Protein AF-A0A8J3WPC0-F1 (afdb_monomer)

Structure (mmCIF, N/CA/C/O backbone):
data_AF-A0A8J3WPC0-F1
#
_entry.id   AF-A0A8J3WPC0-F1
#
loop_
_atom_site.group_PDB
_atom_site.id
_atom_site.type_symbol
_atom_site.label_atom_id
_atom_site.label_alt_id
_atom_site.label_comp_id
_atom_site.label_asym_id
_atom_site.label_entity_id
_atom_site.label_seq_id
_atom_site.pdbx_PDB_ins_code
_atom_site.Cartn_x
_atom_site.Cartn_y
_atom_site.Cartn_z
_atom_site.occupancy
_atom_site.B_iso_or_equiv
_atom_site.auth_seq_id
_atom_site.auth_comp_id
_atom_site.auth_asym_id
_atom_site.auth_atom_id
_atom_site.pdbx_PDB_model_num
ATOM 1 N N . MET A 1 1 ? -4.169 9.949 -7.192 1.00 96.31 1 MET A N 1
ATOM 2 C CA . MET A 1 1 ? -3.164 8.865 -7.075 1.00 96.31 1 MET A CA 1
ATOM 3 C C . MET A 1 1 ? -3.365 7.846 -8.193 1.00 96.31 1 MET A C 1
ATOM 5 O O . MET A 1 1 ? -4.457 7.788 -8.766 1.00 96.31 1 MET A O 1
ATOM 9 N N . ARG A 1 2 ? -2.323 7.079 -8.514 1.00 97.81 2 ARG A N 1
ATOM 10 C CA . ARG A 1 2 ? -2.344 5.939 -9.443 1.00 97.81 2 ARG A CA 1
ATOM 11 C C . ARG A 1 2 ? -1.761 4.717 -8.755 1.00 97.81 2 ARG A C 1
ATOM 13 O O . ARG A 1 2 ? -0.861 4.889 -7.944 1.00 97.81 2 ARG A O 1
ATOM 20 N N . TRP A 1 3 ? -2.248 3.520 -9.048 1.00 98.56 3 TRP A N 1
ATOM 21 C CA . TRP A 1 3 ? -1.694 2.308 -8.447 1.00 98.56 3 TRP A CA 1
ATOM 22 C C . TRP A 1 3 ? -1.648 1.144 -9.428 1.00 98.56 3 TRP A C 1
ATOM 24 O O . TRP A 1 3 ? -2.375 1.130 -10.417 1.00 98.56 3 TRP A O 1
ATOM 34 N N . LEU A 1 4 ? -0.779 0.180 -9.147 1.00 98.81 4 LEU A N 1
ATOM 35 C CA . LEU A 1 4 ? -0.656 -1.068 -9.891 1.00 98.81 4 LEU A CA 1
ATOM 36 C C . LEU A 1 4 ? -0.431 -2.213 -8.913 1.00 98.81 4 LEU A C 1
ATOM 38 O O . LEU A 1 4 ? 0.215 -2.014 -7.882 1.00 98.81 4 LEU A O 1
ATOM 42 N N . ALA A 1 5 ? -0.913 -3.401 -9.265 1.00 98.62 5 ALA A N 1
ATOM 43 C CA . ALA A 1 5 ? -0.562 -4.635 -8.584 1.00 98.62 5 ALA A CA 1
ATOM 44 C C . ALA A 1 5 ? 0.061 -5.643 -9.548 1.00 98.62 5 ALA A C 1
ATOM 46 O O . ALA A 1 5 ? -0.333 -5.721 -10.716 1.00 98.62 5 ALA A O 1
ATOM 47 N N . ARG A 1 6 ? 1.012 -6.421 -9.033 1.00 98.44 6 ARG A N 1
ATOM 48 C CA . ARG A 1 6 ? 1.579 -7.597 -9.699 1.00 98.44 6 ARG A CA 1
ATOM 49 C C . ARG A 1 6 ? 1.730 -8.734 -8.700 1.00 98.44 6 ARG A C 1
ATOM 51 O O . ARG A 1 6 ? 1.991 -8.494 -7.517 1.00 98.44 6 ARG A O 1
ATOM 58 N N . GLY A 1 7 ? 1.562 -9.954 -9.184 1.00 97.75 7 GLY A N 1
ATOM 59 C CA . GLY A 1 7 ? 1.836 -11.183 -8.456 1.00 97.75 7 GLY A CA 1
ATOM 60 C C . GLY A 1 7 ? 3.207 -11.764 -8.799 1.00 97.75 7 GLY A C 1
ATOM 61 O O . GLY A 1 7 ? 3.876 -11.338 -9.739 1.00 97.75 7 GLY A O 1
ATOM 62 N N . GLU A 1 8 ? 3.609 -12.798 -8.064 1.00 97.06 8 GLU A N 1
ATOM 63 C CA . GLU A 1 8 ? 4.816 -13.589 -8.358 1.00 97.06 8 GLU A CA 1
ATOM 64 C C . GLU A 1 8 ? 4.850 -14.128 -9.795 1.00 97.06 8 GLU A C 1
ATOM 66 O O . GLU A 1 8 ? 5.914 -14.166 -10.410 1.00 97.06 8 GLU A O 1
ATOM 71 N N . ALA A 1 9 ? 3.690 -14.497 -10.345 1.00 95.75 9 ALA A N 1
ATOM 72 C CA . ALA A 1 9 ? 3.563 -15.008 -11.710 1.00 95.75 9 ALA A CA 1
ATOM 73 C C . ALA A 1 9 ? 3.884 -13.963 -12.793 1.00 95.75 9 ALA A C 1
ATOM 75 O O . ALA A 1 9 ? 4.183 -14.337 -13.924 1.00 95.75 9 ALA A O 1
ATOM 76 N N . ASP A 1 10 ? 3.855 -12.673 -12.449 1.00 96.75 10 ASP A N 1
ATOM 77 C CA . ASP A 1 10 ? 4.164 -11.591 -13.382 1.00 96.75 10 ASP A CA 1
ATOM 78 C C . ASP A 1 10 ? 5.668 -11.295 -13.462 1.00 96.75 10 ASP A C 1
ATOM 80 O O . ASP A 1 10 ? 6.079 -10.435 -14.245 1.00 96.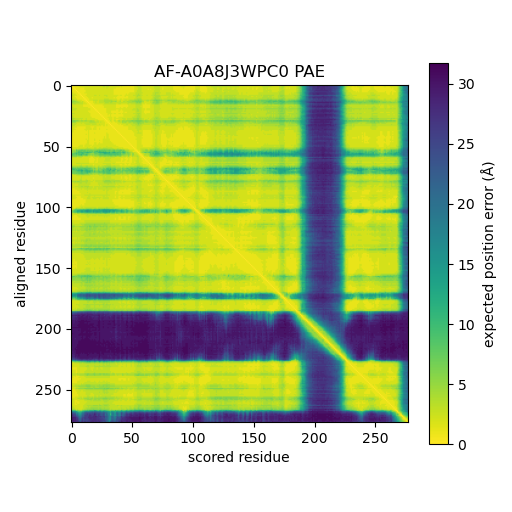75 10 ASP A O 1
ATOM 84 N N . LEU A 1 11 ? 6.498 -11.946 -12.636 1.00 97.19 11 LEU A N 1
ATOM 85 C CA . LEU A 1 11 ? 7.935 -11.707 -12.635 1.00 97.19 11 LEU A CA 1
ATOM 86 C C . LEU A 1 11 ? 8.557 -12.108 -13.981 1.00 97.19 11 LEU A C 1
ATOM 88 O O . LEU A 1 11 ? 8.390 -13.245 -14.430 1.00 97.19 11 LEU A O 1
ATOM 92 N N . PRO A 1 12 ? 9.337 -11.217 -14.614 1.00 96.88 12 PRO A N 1
ATOM 93 C CA . PRO A 1 12 ? 10.058 -11.562 -15.826 1.00 96.88 12 PRO A CA 1
ATOM 94 C C . PRO A 1 12 ? 11.165 -12.578 -15.521 1.00 96.88 12 PRO A C 1
ATOM 96 O O . PRO A 1 12 ? 11.736 -12.614 -14.428 1.00 96.88 12 PRO A O 1
ATOM 99 N N . ALA A 1 13 ? 11.509 -13.385 -16.523 1.00 93.25 13 ALA A N 1
ATOM 100 C CA . ALA A 1 13 ? 12.606 -14.334 -16.410 1.00 93.25 13 ALA A CA 1
ATOM 101 C C . ALA A 1 13 ? 13.965 -13.619 -16.294 1.00 93.25 13 ALA A C 1
ATOM 103 O O . ALA A 1 13 ? 14.287 -12.708 -17.064 1.00 93.25 13 ALA A O 1
ATOM 104 N N . GLY A 1 14 ? 14.798 -14.100 -15.369 1.00 93.06 14 GLY A N 1
ATOM 105 C CA . GLY A 1 14 ? 16.133 -13.563 -15.114 1.00 93.06 14 GLY A CA 1
ATOM 106 C C . GLY A 1 14 ? 16.133 -12.159 -14.499 1.00 93.06 14 GLY A C 1
ATOM 107 O O . GLY A 1 14 ? 15.099 -11.593 -14.161 1.00 93.06 14 GLY A O 1
ATOM 108 N N . ASP A 1 15 ? 17.331 -11.584 -14.376 1.00 94.38 15 ASP A N 1
ATOM 109 C CA . ASP A 1 15 ? 17.566 -10.426 -13.497 1.00 94.38 15 ASP A CA 1
ATOM 110 C C . ASP A 1 15 ? 17.934 -9.142 -14.276 1.00 94.38 15 ASP A C 1
ATOM 112 O O . ASP A 1 15 ? 18.245 -8.112 -13.684 1.00 94.38 15 ASP A O 1
ATOM 116 N N . ARG A 1 16 ? 17.891 -9.167 -15.620 1.00 95.94 16 ARG A N 1
ATOM 117 C CA . ARG A 1 16 ? 18.329 -8.044 -16.488 1.00 95.94 16 ARG A CA 1
ATOM 118 C C . ARG A 1 16 ? 17.466 -6.781 -16.380 1.00 95.94 16 ARG A C 1
ATOM 120 O O . ARG A 1 16 ? 17.872 -5.724 -16.847 1.00 95.94 16 ARG A O 1
ATOM 127 N N . TRP A 1 17 ? 16.279 -6.896 -15.799 1.00 97.31 17 TRP A N 1
ATOM 128 C CA . TRP A 1 17 ? 15.352 -5.791 -15.561 1.00 97.31 17 TRP A CA 1
ATOM 129 C C . TRP A 1 17 ? 15.665 -5.020 -14.265 1.00 97.31 17 TRP A C 1
ATOM 131 O O . TRP A 1 17 ? 15.142 -3.921 -14.049 1.00 97.31 17 TRP A O 1
ATOM 141 N N . LEU A 1 18 ? 16.505 -5.578 -13.387 1.00 97.56 18 LEU A N 1
ATOM 142 C CA . LEU A 1 18 ? 16.943 -4.923 -12.159 1.00 97.56 18 LEU A CA 1
ATOM 143 C C . LEU A 1 18 ? 17.957 -3.823 -12.474 1.00 97.56 18 LEU A C 1
ATOM 145 O O . LEU A 1 18 ? 18.801 -3.961 -13.362 1.00 97.56 18 LEU A O 1
ATOM 149 N N . SER A 1 19 ? 17.922 -2.741 -11.696 1.00 96.00 19 SER A N 1
ATOM 150 C CA . SER A 1 19 ? 19.056 -1.818 -11.660 1.00 96.00 19 SER A CA 1
ATOM 151 C C . SER A 1 19 ? 20.272 -2.528 -11.047 1.00 96.00 19 SER A C 1
ATOM 153 O O . SER A 1 19 ? 20.136 -3.517 -10.318 1.00 96.00 19 SER A O 1
ATOM 155 N N . ARG A 1 20 ? 21.485 -2.003 -11.267 1.00 94.62 20 ARG A N 1
ATOM 156 C CA . ARG A 1 20 ? 22.703 -2.564 -10.649 1.00 94.62 20 ARG A CA 1
ATOM 157 C C . ARG A 1 20 ? 22.588 -2.655 -9.120 1.00 94.62 20 ARG A C 1
ATOM 159 O O . ARG A 1 20 ? 23.022 -3.642 -8.530 1.00 94.62 20 ARG A O 1
ATOM 166 N N . ALA A 1 21 ? 22.008 -1.637 -8.484 1.00 93.88 21 ALA A N 1
ATOM 167 C CA . ALA A 1 21 ? 21.838 -1.601 -7.034 1.00 93.88 21 ALA A CA 1
ATOM 168 C C . ALA A 1 21 ? 20.797 -2.622 -6.550 1.00 93.88 21 ALA A C 1
ATOM 170 O O . ALA A 1 21 ? 21.020 -3.310 -5.553 1.00 93.88 21 ALA A O 1
ATOM 171 N N . GLU A 1 22 ? 19.685 -2.777 -7.272 1.00 96.56 22 GLU A N 1
ATOM 172 C CA . GLU A 1 22 ? 18.657 -3.767 -6.941 1.00 96.56 22 GLU A CA 1
ATOM 173 C C . GLU A 1 22 ? 19.161 -5.199 -7.136 1.00 96.56 22 GLU A C 1
ATOM 175 O O . GLU A 1 22 ? 18.898 -6.045 -6.283 1.00 96.56 22 GLU A O 1
ATOM 180 N N . ALA A 1 23 ? 19.940 -5.459 -8.191 1.00 96.25 23 ALA A N 1
ATOM 181 C CA . ALA A 1 23 ? 20.588 -6.749 -8.420 1.00 96.25 23 ALA A CA 1
ATOM 182 C C . ALA A 1 23 ? 21.555 -7.102 -7.280 1.00 96.25 23 ALA A C 1
ATOM 184 O O . ALA A 1 23 ? 21.481 -8.196 -6.720 1.00 96.25 23 ALA A O 1
ATOM 185 N N . GLY A 1 24 ? 22.403 -6.152 -6.863 1.00 96.38 24 GLY A N 1
ATOM 186 C CA . GLY A 1 24 ? 23.285 -6.337 -5.706 1.00 96.38 24 GLY A CA 1
ATOM 187 C C . GLY A 1 24 ? 22.507 -6.604 -4.413 1.00 96.38 24 GLY A C 1
ATOM 188 O O . GLY A 1 24 ? 22.855 -7.503 -3.643 1.00 96.38 24 GLY A O 1
ATOM 189 N N . ARG A 1 25 ? 21.399 -5.883 -4.192 1.00 95.44 25 ARG A N 1
ATOM 190 C CA . ARG A 1 25 ? 20.528 -6.107 -3.033 1.00 95.44 25 ARG A CA 1
ATOM 191 C C . ARG A 1 25 ? 19.894 -7.496 -3.065 1.00 95.44 25 ARG A C 1
ATOM 193 O O . ARG A 1 25 ? 19.973 -8.194 -2.056 1.00 95.44 25 ARG A O 1
ATOM 200 N N . ALA A 1 26 ? 19.315 -7.903 -4.191 1.00 95.88 26 ALA A N 1
ATOM 201 C CA . ALA A 1 26 ? 18.688 -9.212 -4.353 1.00 95.88 26 ALA A CA 1
ATOM 202 C C . ALA A 1 26 ? 19.697 -10.353 -4.148 1.00 95.88 26 ALA A C 1
ATOM 204 O O . ALA A 1 26 ? 19.387 -11.318 -3.455 1.00 95.88 26 ALA A O 1
ATOM 205 N N . ALA A 1 27 ? 20.919 -10.211 -4.670 1.00 95.75 27 ALA A N 1
ATOM 206 C CA . ALA A 1 27 ? 21.993 -11.188 -4.487 1.00 95.75 27 ALA A CA 1
ATOM 207 C C . ALA A 1 27 ? 22.440 -11.333 -3.019 1.00 95.75 27 ALA A C 1
ATOM 209 O O . ALA A 1 27 ? 22.841 -12.414 -2.600 1.00 95.75 27 ALA A O 1
ATOM 210 N N . SER A 1 28 ? 22.341 -10.268 -2.214 1.00 96.38 28 SER A N 1
ATOM 211 C CA . SER A 1 28 ? 22.675 -10.314 -0.779 1.00 96.38 28 SER A CA 1
ATOM 212 C C . SER A 1 28 ? 21.615 -11.007 0.097 1.00 96.38 28 SER A C 1
ATOM 214 O O . SER A 1 28 ? 21.867 -11.298 1.270 1.00 96.38 28 SER A O 1
ATOM 216 N N . MET A 1 29 ? 20.408 -11.241 -0.429 1.00 96.12 29 MET A N 1
ATOM 217 C CA . MET A 1 29 ? 19.289 -11.784 0.342 1.00 96.12 29 MET A CA 1
ATOM 218 C C . MET A 1 29 ? 19.391 -13.304 0.472 1.00 96.12 29 MET A C 1
ATOM 220 O O . MET A 1 29 ? 19.183 -14.041 -0.485 1.00 96.12 29 MET A O 1
ATOM 224 N N . ARG A 1 30 ? 19.655 -13.772 1.698 1.00 94.81 30 ARG A N 1
ATOM 225 C CA . ARG A 1 30 ? 19.809 -15.203 2.019 1.00 94.81 30 ARG A CA 1
ATOM 226 C C . ARG A 1 30 ? 18.503 -15.995 1.941 1.00 94.81 30 ARG A C 1
ATOM 228 O O . ARG A 1 30 ? 18.514 -17.169 1.596 1.00 94.81 30 ARG A O 1
ATOM 235 N N . PHE A 1 31 ? 17.384 -15.370 2.306 1.00 94.06 31 PHE A N 1
ATOM 236 C CA . PHE A 1 31 ? 16.088 -16.041 2.378 1.00 94.06 31 PHE A CA 1
ATOM 237 C C . PHE A 1 31 ? 15.331 -15.888 1.063 1.00 94.06 31 PHE A C 1
ATOM 239 O O . PHE A 1 31 ? 14.959 -14.773 0.696 1.00 94.06 31 PHE A O 1
ATOM 246 N N . ALA A 1 32 ? 15.052 -17.015 0.401 1.00 92.69 32 ALA A N 1
ATOM 247 C CA . ALA A 1 32 ? 14.346 -17.054 -0.879 1.00 92.69 32 ALA A CA 1
ATOM 248 C C . ALA A 1 32 ? 13.013 -16.290 -0.833 1.00 92.69 32 ALA A C 1
ATOM 250 O O . ALA A 1 32 ? 12.791 -15.428 -1.674 1.00 92.69 32 ALA A O 1
ATOM 251 N N . LYS A 1 33 ? 12.194 -16.496 0.212 1.00 90.50 33 LYS A N 1
ATOM 252 C CA . LYS A 1 33 ? 10.924 -15.770 0.393 1.00 90.50 33 LYS A CA 1
ATOM 253 C C . LYS A 1 33 ? 11.116 -14.253 0.364 1.00 90.50 33 LYS A C 1
ATOM 255 O O . LYS A 1 33 ? 10.463 -13.560 -0.407 1.00 90.50 33 LYS A O 1
ATOM 260 N N . ARG A 1 34 ? 12.058 -13.736 1.162 1.00 94.44 34 ARG A N 1
ATOM 261 C CA . ARG A 1 34 ? 12.293 -12.287 1.249 1.00 94.44 34 ARG A CA 1
ATOM 262 C C . ARG A 1 34 ? 12.880 -11.717 -0.040 1.00 94.44 34 ARG A C 1
ATOM 264 O O . ARG A 1 34 ? 12.620 -10.561 -0.367 1.00 94.44 34 ARG A O 1
ATOM 271 N N . ARG A 1 35 ? 13.658 -12.524 -0.769 1.00 96.38 35 ARG A N 1
ATOM 272 C CA . ARG A 1 35 ? 14.130 -12.182 -2.113 1.00 96.38 35 ARG A CA 1
ATOM 273 C C . ARG A 1 35 ? 12.961 -12.094 -3.093 1.00 96.38 35 ARG A C 1
ATOM 275 O O . ARG A 1 35 ? 12.877 -11.096 -3.795 1.00 96.38 35 ARG A O 1
ATOM 282 N N . THR A 1 36 ? 12.053 -13.069 -3.114 1.00 96.00 36 THR A N 1
ATOM 283 C CA . THR A 1 36 ? 10.866 -13.048 -3.983 1.00 96.00 36 THR A CA 1
ATOM 284 C C . THR A 1 36 ? 9.979 -11.838 -3.693 1.00 96.00 36 THR A C 1
ATOM 286 O O . THR A 1 36 ? 9.697 -11.082 -4.614 1.00 96.00 36 THR A O 1
ATOM 289 N N . GLU A 1 37 ? 9.636 -11.576 -2.427 1.00 96.38 37 GLU A N 1
ATOM 290 C CA . GLU A 1 37 ? 8.865 -10.386 -2.010 1.00 96.38 37 GLU A CA 1
ATOM 291 C C . GLU A 1 37 ? 9.510 -9.087 -2.522 1.00 96.38 37 GLU A C 1
ATOM 293 O O . GLU A 1 37 ? 8.853 -8.238 -3.128 1.00 96.38 37 GLU A O 1
ATOM 298 N N . PHE A 1 38 ? 10.832 -8.963 -2.362 1.00 97.25 38 PHE A N 1
ATOM 299 C CA . PHE A 1 38 ? 11.586 -7.827 -2.881 1.00 97.25 38 PHE A CA 1
ATOM 300 C C . PHE A 1 38 ? 11.485 -7.706 -4.406 1.00 97.25 38 PHE A C 1
ATOM 302 O O . PHE A 1 38 ? 11.255 -6.607 -4.912 1.00 97.25 38 PHE A O 1
ATOM 309 N N . LEU A 1 39 ? 11.640 -8.810 -5.141 1.00 97.88 39 LEU A N 1
ATOM 310 C CA . LEU A 1 39 ? 11.553 -8.813 -6.600 1.00 97.88 39 LEU A CA 1
ATOM 311 C C . LEU A 1 39 ? 10.146 -8.434 -7.078 1.00 97.88 39 LEU A C 1
ATOM 313 O O . LEU A 1 39 ? 10.032 -7.562 -7.936 1.00 97.88 39 LEU A O 1
ATOM 317 N N . VAL A 1 40 ? 9.083 -8.996 -6.495 1.00 98.25 40 VAL A N 1
ATOM 318 C CA . VAL A 1 40 ? 7.695 -8.657 -6.867 1.00 98.25 40 VAL A CA 1
ATOM 319 C C . VAL A 1 40 ? 7.420 -7.177 -6.606 1.00 98.25 40 VAL A C 1
ATOM 321 O O . VAL A 1 40 ? 6.905 -6.481 -7.484 1.00 98.25 40 VAL A O 1
ATOM 324 N N . ALA A 1 41 ? 7.846 -6.645 -5.458 1.00 98.19 41 ALA A N 1
ATOM 325 C CA . ALA A 1 41 ? 7.699 -5.224 -5.152 1.00 98.19 41 ALA A CA 1
ATOM 326 C C . ALA A 1 41 ? 8.473 -4.325 -6.136 1.00 98.19 41 ALA A C 1
ATOM 328 O O . ALA A 1 41 ? 7.947 -3.306 -6.589 1.00 98.19 41 ALA A O 1
ATOM 329 N N . ARG A 1 42 ? 9.711 -4.691 -6.507 1.00 98.31 42 ARG A N 1
ATOM 330 C CA . ARG A 1 42 ? 10.506 -3.931 -7.492 1.00 98.31 42 ARG A CA 1
ATOM 331 C C . ARG A 1 42 ? 9.911 -3.988 -8.887 1.00 98.31 42 ARG A C 1
ATOM 333 O O . ARG A 1 42 ? 9.854 -2.953 -9.548 1.00 98.31 42 ARG A O 1
ATOM 340 N N . TRP A 1 43 ? 9.448 -5.154 -9.316 1.00 98.62 43 TRP A N 1
ATOM 341 C CA . TRP A 1 43 ? 8.799 -5.307 -10.609 1.00 98.62 43 TRP A CA 1
ATOM 342 C C . TRP A 1 43 ? 7.517 -4.476 -10.684 1.00 98.62 43 TRP A C 1
ATOM 344 O O . TRP A 1 43 ? 7.376 -3.650 -11.583 1.00 98.62 43 TRP A O 1
ATOM 354 N N . THR A 1 44 ? 6.656 -4.576 -9.667 1.00 98.75 44 THR A N 1
ATOM 355 C CA . THR A 1 44 ? 5.426 -3.771 -9.559 1.00 98.75 44 THR A CA 1
ATOM 356 C C . THR A 1 44 ? 5.721 -2.276 -9.640 1.00 98.75 44 THR A C 1
ATOM 358 O O . THR A 1 44 ? 5.035 -1.540 -10.346 1.00 98.75 44 THR A O 1
ATOM 361 N N . ALA A 1 45 ? 6.763 -1.811 -8.944 1.00 98.50 45 ALA A N 1
ATOM 362 C CA . ALA A 1 45 ? 7.153 -0.408 -8.972 1.00 98.50 45 ALA A CA 1
ATOM 363 C C . ALA A 1 45 ? 7.613 0.050 -10.362 1.00 98.50 45 ALA A C 1
ATOM 365 O O . ALA A 1 45 ? 7.209 1.120 -10.819 1.00 98.50 45 ALA A O 1
ATOM 366 N N . LYS A 1 46 ? 8.450 -0.749 -11.034 1.00 98.44 46 LYS A N 1
ATOM 367 C CA . LYS A 1 46 ? 8.961 -0.445 -12.378 1.00 98.44 46 LYS A CA 1
ATOM 368 C C . LYS A 1 46 ? 7.845 -0.414 -13.404 1.00 98.44 46 LYS A C 1
ATOM 370 O O . LYS A 1 46 ? 7.781 0.541 -14.168 1.00 98.44 46 LYS A O 1
ATOM 375 N N . GLU A 1 47 ? 6.941 -1.382 -13.370 1.00 98.31 47 GLU A N 1
ATOM 376 C CA . GLU A 1 47 ? 5.784 -1.414 -14.265 1.00 98.31 47 GLU A CA 1
ATOM 377 C C . GLU A 1 47 ? 4.854 -0.223 -14.020 1.00 98.31 47 GLU A C 1
ATOM 379 O O . GLU A 1 47 ? 4.461 0.457 -14.967 1.00 98.31 47 GLU A O 1
ATOM 384 N N . ALA A 1 48 ? 4.592 0.128 -12.756 1.00 98.31 48 ALA A N 1
ATOM 385 C CA . ALA A 1 48 ? 3.798 1.311 -12.427 1.00 98.31 48 ALA A CA 1
ATOM 386 C C . ALA A 1 48 ? 4.443 2.598 -12.969 1.00 98.31 48 ALA A C 1
ATOM 388 O O . ALA A 1 48 ? 3.765 3.441 -13.560 1.00 98.31 48 ALA A O 1
ATOM 389 N N . MET A 1 49 ? 5.763 2.742 -12.807 1.00 97.62 49 MET A N 1
ATOM 390 C CA . MET A 1 49 ? 6.518 3.870 -13.353 1.00 97.62 49 MET A CA 1
ATOM 391 C C . MET A 1 49 ? 6.525 3.867 -14.888 1.00 97.62 49 MET A C 1
ATOM 393 O O . MET A 1 49 ? 6.355 4.929 -15.480 1.00 97.62 49 MET A O 1
ATOM 397 N N . ARG A 1 50 ? 6.670 2.710 -15.548 1.00 97.06 50 ARG A N 1
ATOM 398 C CA . ARG A 1 50 ? 6.622 2.593 -17.017 1.00 97.06 50 ARG A CA 1
ATOM 399 C C . ARG A 1 50 ? 5.269 3.005 -17.574 1.00 97.06 50 ARG A C 1
ATOM 401 O O . ARG A 1 50 ? 5.230 3.806 -18.501 1.00 97.06 50 ARG A O 1
ATOM 408 N N . LEU A 1 51 ? 4.178 2.508 -16.995 1.00 96.25 51 LEU A N 1
ATOM 409 C CA . LEU A 1 51 ? 2.824 2.871 -17.417 1.00 96.25 51 LEU A CA 1
ATOM 410 C C . LEU A 1 51 ? 2.559 4.367 -17.215 1.00 96.25 51 LEU A C 1
ATOM 412 O O . LEU A 1 51 ? 1.977 5.010 -18.085 1.00 96.25 51 LEU A O 1
ATOM 416 N N . LEU A 1 52 ? 3.043 4.945 -16.110 1.00 94.06 52 LEU A N 1
ATOM 417 C CA . LEU A 1 52 ? 2.921 6.380 -15.864 1.00 94.06 52 LEU A CA 1
ATOM 418 C C . LEU A 1 52 ? 3.743 7.223 -16.854 1.00 94.06 52 LEU A C 1
ATOM 420 O O . LEU A 1 52 ? 3.277 8.265 -17.309 1.00 94.06 52 LEU A O 1
ATOM 424 N N . LEU A 1 53 ? 4.967 6.790 -17.166 1.00 91.12 53 LEU A N 1
ATOM 425 C CA . LEU A 1 53 ? 5.900 7.512 -18.034 1.00 91.12 53 LEU A CA 1
ATOM 426 C C . LEU A 1 53 ? 5.666 7.267 -19.526 1.00 91.12 53 LEU A C 1
ATOM 428 O O . LEU A 1 53 ? 6.182 8.044 -20.323 1.00 91.12 53 LEU A O 1
ATOM 432 N N . GLY A 1 54 ? 4.905 6.240 -19.913 1.00 88.44 54 GLY A N 1
ATOM 433 C CA . GLY A 1 54 ? 4.677 5.841 -21.307 1.00 88.44 54 GLY A CA 1
ATOM 434 C C . GLY A 1 54 ? 4.383 7.001 -22.271 1.00 88.44 54 GLY A C 1
ATOM 435 O O . GLY A 1 54 ? 5.031 7.072 -23.316 1.00 88.44 54 GLY A O 1
ATOM 436 N N . PRO A 1 55 ? 3.514 7.969 -21.914 1.00 86.38 55 PRO A N 1
ATOM 437 C CA . PRO A 1 55 ? 3.253 9.145 -22.750 1.00 86.38 55 PRO A CA 1
ATOM 438 C C . PRO A 1 55 ? 4.470 10.055 -22.997 1.00 86.38 55 PRO A C 1
ATOM 440 O O . PRO A 1 55 ? 4.488 10.805 -23.967 1.00 86.38 55 PRO A O 1
ATOM 443 N N . THR A 1 56 ? 5.483 10.008 -22.129 1.00 83.50 56 THR A N 1
ATOM 444 C CA . THR A 1 56 ? 6.731 10.793 -22.226 1.00 83.50 56 THR A CA 1
ATOM 445 C C . THR A 1 56 ? 7.878 10.035 -22.903 1.00 83.50 56 THR A C 1
ATOM 447 O O . THR A 1 56 ? 8.962 10.589 -23.081 1.00 83.50 56 THR A O 1
ATOM 450 N N . GLY A 1 57 ? 7.646 8.776 -23.288 1.00 84.94 57 GLY A N 1
ATOM 451 C CA . GLY A 1 57 ? 8.602 7.908 -23.970 1.00 84.94 57 GLY A CA 1
ATOM 452 C C . GLY A 1 57 ? 8.897 6.610 -23.208 1.00 84.94 57 GLY A C 1
ATOM 453 O O . GLY A 1 57 ? 8.699 6.534 -21.991 1.00 84.94 57 GLY A O 1
ATOM 454 N N . PRO A 1 58 ? 9.397 5.575 -23.907 1.00 87.62 58 PRO A N 1
ATOM 455 C CA . PRO A 1 58 ? 9.717 4.290 -23.295 1.00 87.62 58 PRO A CA 1
ATOM 456 C C . PRO A 1 58 ? 10.820 4.453 -22.242 1.00 87.62 58 PRO A C 1
ATOM 458 O O . PRO A 1 58 ? 11.725 5.274 -22.402 1.00 87.62 58 PRO A O 1
ATOM 461 N N . ALA A 1 59 ? 10.738 3.680 -21.160 1.00 90.69 59 ALA A N 1
ATOM 462 C CA . ALA A 1 59 ? 11.730 3.649 -20.086 1.00 90.69 59 ALA A CA 1
ATOM 463 C C . ALA A 1 59 ? 12.086 2.202 -19.779 1.00 90.69 59 ALA A C 1
ATOM 465 O O . ALA A 1 59 ? 11.240 1.475 -19.260 1.00 90.69 59 ALA A O 1
ATOM 466 N N . GLU A 1 60 ? 13.299 1.765 -20.098 1.00 94.88 60 GLU A N 1
ATOM 467 C CA . GLU A 1 60 ? 13.690 0.375 -19.867 1.00 94.88 60 GLU A CA 1
ATOM 468 C C . GLU A 1 60 ? 13.634 0.042 -18.367 1.00 94.88 60 GLU A C 1
ATOM 470 O O . GLU A 1 60 ? 14.010 0.880 -17.543 1.00 94.88 60 GLU A O 1
ATOM 475 N N . PRO A 1 61 ? 13.175 -1.158 -17.955 1.00 96.69 61 PRO A N 1
ATOM 476 C CA . PRO A 1 61 ? 12.957 -1.439 -16.535 1.00 96.69 61 PRO A CA 1
ATOM 477 C C . PRO A 1 61 ? 14.213 -1.240 -15.677 1.00 96.69 61 PRO A C 1
ATOM 479 O O . PRO A 1 61 ? 14.114 -0.773 -14.546 1.00 96.69 61 PRO A O 1
ATOM 482 N N . HIS A 1 62 ? 15.399 -1.537 -16.218 1.00 96.56 62 HIS A N 1
ATOM 483 C CA . HIS A 1 62 ? 16.677 -1.383 -15.517 1.00 96.56 62 HIS A CA 1
ATOM 484 C C . HIS A 1 62 ? 17.096 0.083 -15.307 1.00 96.56 62 HIS A C 1
ATOM 486 O O . HIS A 1 62 ? 17.941 0.354 -14.454 1.00 96.56 62 HIS A O 1
ATOM 492 N N . GLU A 1 63 ? 16.512 1.030 -16.051 1.00 96.12 63 GLU A N 1
ATOM 493 C CA . GLU A 1 63 ? 16.718 2.473 -15.861 1.00 96.12 63 GLU A CA 1
ATOM 494 C C . GLU A 1 63 ? 15.911 3.021 -14.683 1.00 96.12 63 GLU A C 1
ATOM 496 O O . GLU A 1 63 ? 16.235 4.089 -14.156 1.00 96.12 63 GLU A O 1
ATOM 501 N N . LEU A 1 64 ? 14.845 2.317 -14.305 1.00 97.50 64 LEU A N 1
ATOM 502 C CA . LEU A 1 64 ? 13.932 2.694 -13.239 1.00 97.50 64 LEU A CA 1
ATOM 503 C C . LEU A 1 64 ? 14.358 2.039 -11.933 1.00 97.50 64 LEU A C 1
ATOM 505 O O . LEU A 1 64 ? 14.704 0.861 -11.897 1.00 97.50 64 LEU A O 1
ATOM 509 N N . GLU A 1 65 ? 14.314 2.788 -10.844 1.00 96.38 65 GLU A N 1
ATOM 510 C CA . GLU A 1 65 ? 14.785 2.318 -9.548 1.00 96.38 65 GLU A CA 1
ATOM 511 C C . GLU A 1 65 ? 13.935 2.915 -8.431 1.00 96.38 65 GLU A C 1
ATOM 513 O O . GLU A 1 65 ? 13.538 4.078 -8.498 1.00 96.38 65 GLU A O 1
ATOM 518 N N . VAL A 1 66 ? 13.699 2.136 -7.375 1.00 95.75 66 VAL A N 1
ATOM 519 C CA . VAL A 1 66 ? 13.161 2.667 -6.118 1.00 95.75 66 VAL A CA 1
ATOM 520 C C . VAL A 1 66 ? 14.270 2.711 -5.075 1.00 95.75 66 VAL A C 1
ATOM 522 O O . VAL A 1 66 ? 14.695 1.679 -4.544 1.00 95.75 66 VAL A O 1
ATOM 525 N N . ARG A 1 67 ? 14.730 3.918 -4.761 1.00 93.25 67 ARG A N 1
ATOM 526 C CA . ARG A 1 67 ? 15.829 4.169 -3.826 1.00 93.25 67 ARG A CA 1
ATOM 527 C C . ARG A 1 67 ? 15.326 4.394 -2.414 1.00 93.25 67 ARG A C 1
ATOM 529 O O . ARG A 1 67 ? 14.182 4.778 -2.201 1.00 93.25 67 ARG A O 1
ATOM 536 N N . HIS A 1 68 ? 16.201 4.155 -1.447 1.00 87.19 68 HIS A N 1
ATOM 537 C CA . HIS A 1 68 ? 15.970 4.571 -0.071 1.00 87.19 68 HIS A CA 1
ATOM 538 C C . HIS A 1 68 ? 16.473 6.009 0.104 1.00 87.19 68 HIS A C 1
ATOM 540 O O . HIS A 1 68 ? 17.674 6.254 -0.017 1.00 87.19 68 HIS A O 1
ATOM 546 N N . HIS A 1 69 ? 15.579 6.950 0.398 1.00 81.38 69 HIS A N 1
ATOM 547 C CA . HIS A 1 69 ? 15.953 8.325 0.719 1.00 81.38 69 HIS A CA 1
ATOM 548 C C . HIS A 1 69 ? 16.395 8.423 2.197 1.00 81.38 69 HIS A C 1
ATOM 550 O O . HIS A 1 69 ? 15.832 7.719 3.039 1.00 81.38 69 HIS A O 1
ATOM 556 N N . PRO A 1 70 ? 17.348 9.299 2.577 1.00 79.19 70 PRO A N 1
ATOM 557 C CA . PRO A 1 70 ? 17.772 9.472 3.976 1.00 79.19 70 PRO A CA 1
ATOM 558 C C . PRO A 1 70 ? 16.642 9.783 4.971 1.00 79.19 70 PRO A C 1
ATOM 560 O O . PRO A 1 70 ? 16.751 9.463 6.148 1.00 79.19 70 PRO A O 1
ATOM 563 N N . SER A 1 71 ? 15.528 10.352 4.499 1.00 71.94 71 SER A N 1
ATOM 564 C CA . SER A 1 71 ? 14.311 10.564 5.305 1.00 71.94 71 SER A CA 1
ATOM 565 C C . SER A 1 71 ? 13.542 9.278 5.647 1.00 71.94 71 SER A C 1
ATOM 567 O O . SER A 1 71 ? 12.516 9.350 6.319 1.00 71.94 71 SER A O 1
ATOM 569 N N . GLY A 1 72 ? 13.979 8.116 5.152 1.00 74.12 72 GLY A N 1
ATOM 570 C CA . GLY A 1 72 ? 13.326 6.818 5.334 1.00 74.12 72 GLY A CA 1
ATOM 571 C C . GLY A 1 72 ? 12.225 6.505 4.317 1.00 74.12 72 GLY A C 1
ATOM 572 O O . GLY A 1 72 ? 11.711 5.389 4.310 1.00 74.12 72 GLY A O 1
ATOM 573 N N . ALA A 1 73 ? 11.857 7.454 3.449 1.00 80.62 73 ALA A N 1
ATOM 574 C CA . ALA A 1 73 ? 10.872 7.222 2.395 1.00 80.62 73 ALA A CA 1
ATOM 575 C C . ALA A 1 73 ? 11.506 6.598 1.138 1.00 80.62 73 ALA A C 1
ATOM 577 O O . ALA A 1 73 ? 12.661 6.894 0.818 1.00 80.62 73 ALA A O 1
ATOM 578 N N . PRO A 1 74 ? 10.767 5.761 0.391 1.00 91.12 74 PRO A N 1
ATOM 579 C CA . PRO A 1 74 ? 11.187 5.362 -0.943 1.00 91.12 74 PRO A CA 1
ATOM 580 C C . PRO A 1 74 ? 11.131 6.554 -1.913 1.00 91.12 74 PRO A C 1
ATOM 582 O O . PRO A 1 74 ? 10.246 7.404 -1.823 1.00 91.12 74 PRO A O 1
ATOM 585 N N . GLU A 1 75 ? 12.064 6.594 -2.859 1.00 93.38 75 GLU A N 1
ATOM 586 C CA . GLU A 1 75 ? 12.127 7.590 -3.932 1.00 93.38 75 GLU A CA 1
ATOM 587 C C . GLU A 1 75 ? 12.150 6.884 -5.290 1.00 93.38 75 GLU A C 1
ATOM 589 O O . GLU A 1 75 ? 12.973 5.998 -5.530 1.00 93.38 75 GLU A O 1
ATOM 594 N N . ALA A 1 76 ? 11.239 7.271 -6.180 1.00 95.12 76 ALA A N 1
ATOM 595 C CA . ALA A 1 76 ? 11.180 6.772 -7.547 1.00 95.12 76 ALA A CA 1
ATOM 596 C C . ALA A 1 76 ? 12.209 7.512 -8.413 1.00 95.12 76 ALA A C 1
ATOM 598 O O . ALA A 1 76 ? 12.244 8.739 -8.411 1.00 95.12 76 ALA A O 1
ATOM 599 N N . CYS A 1 77 ? 13.040 6.787 -9.157 1.00 95.31 77 CYS A N 1
ATOM 600 C CA . CYS A 1 77 ? 14.127 7.347 -9.959 1.00 95.31 77 CYS A CA 1
ATOM 601 C C . CYS A 1 77 ? 14.140 6.776 -11.380 1.00 95.31 77 CYS A C 1
ATOM 603 O O . CYS A 1 77 ? 13.843 5.599 -11.580 1.00 95.31 77 CYS A O 1
ATOM 605 N N . ARG A 1 78 ? 14.583 7.586 -12.351 1.00 94.88 78 ARG A N 1
ATOM 606 C CA . ARG A 1 78 ? 14.929 7.160 -13.717 1.00 94.88 78 ARG A CA 1
ATOM 607 C C . ARG A 1 78 ? 16.327 7.645 -14.080 1.00 94.88 78 ARG A C 1
ATOM 609 O O . ARG A 1 78 ? 16.616 8.833 -13.951 1.00 94.88 78 ARG A O 1
ATOM 616 N N . GLY A 1 79 ? 17.209 6.744 -14.516 1.00 92.25 79 GLY A N 1
ATOM 617 C CA . GLY A 1 79 ? 18.593 7.099 -14.868 1.00 92.25 79 GLY A CA 1
ATOM 618 C C . GLY A 1 79 ? 19.332 7.792 -13.714 1.00 92.25 79 GLY A C 1
ATOM 619 O O . GLY A 1 79 ? 20.154 8.677 -13.923 1.00 92.25 79 GLY A O 1
ATOM 620 N N . GLY A 1 80 ? 18.959 7.450 -12.479 1.00 91.25 80 GLY A N 1
ATOM 621 C CA . GLY A 1 80 ? 19.465 8.052 -11.252 1.00 91.25 80 GLY A CA 1
ATOM 622 C C . GLY A 1 80 ? 18.944 9.441 -10.887 1.00 91.25 80 GLY A C 1
ATOM 623 O O . GLY A 1 80 ? 19.393 9.971 -9.872 1.00 91.25 80 GLY A O 1
ATOM 624 N N . ARG A 1 81 ? 17.995 9.999 -11.644 1.00 92.81 81 ARG A N 1
ATOM 625 C CA . ARG A 1 81 ? 17.308 11.255 -11.317 1.00 92.81 81 ARG A CA 1
ATOM 626 C C . ARG A 1 81 ? 15.947 10.966 -10.669 1.00 92.81 81 ARG A C 1
ATOM 628 O O . ARG A 1 81 ? 15.225 10.122 -11.206 1.00 92.81 81 ARG A O 1
ATOM 635 N N . PRO A 1 82 ? 15.569 11.657 -9.579 1.00 93.19 82 PRO A N 1
ATOM 636 C CA . PRO A 1 82 ? 14.246 11.512 -8.980 1.00 93.19 82 PRO A CA 1
ATOM 637 C C . PRO A 1 82 ? 13.126 11.862 -9.963 1.00 93.19 82 PRO A C 1
ATOM 639 O O . PRO A 1 82 ? 13.217 12.837 -10.713 1.00 93.19 82 PRO A O 1
ATOM 642 N N . LEU A 1 83 ? 12.062 11.067 -9.944 1.00 92.56 83 LEU A N 1
ATOM 643 C CA . LEU A 1 83 ? 10.803 11.375 -10.607 1.00 92.56 83 LEU A CA 1
ATOM 644 C C . LEU A 1 83 ? 9.965 12.288 -9.696 1.00 92.56 83 LEU A C 1
ATOM 646 O O . LEU A 1 83 ? 10.005 12.127 -8.476 1.00 92.56 83 LEU A O 1
ATOM 650 N N . PRO A 1 84 ? 9.169 13.221 -10.250 1.00 92.00 84 PRO A N 1
ATOM 651 C CA . PRO A 1 84 ? 8.363 14.161 -9.468 1.00 92.00 84 PRO A CA 1
ATOM 652 C C . PRO A 1 84 ? 7.077 13.509 -8.925 1.00 92.00 84 PRO A C 1
ATOM 654 O O . PRO A 1 84 ? 5.981 14.039 -9.092 1.00 92.00 84 PRO A O 1
ATOM 657 N N . VAL A 1 85 ? 7.199 12.336 -8.301 1.00 93.25 85 VAL A N 1
ATOM 658 C CA . VAL A 1 85 ? 6.079 11.549 -7.774 1.00 93.25 85 VAL A CA 1
ATOM 659 C C . VAL A 1 85 ? 6.368 11.063 -6.359 1.00 93.25 85 VAL A C 1
ATOM 661 O O . VAL A 1 85 ? 7.495 10.698 -6.025 1.00 93.25 85 VAL A O 1
ATOM 664 N N . GLY A 1 86 ? 5.330 11.012 -5.528 1.00 94.38 86 GLY A N 1
ATOM 665 C CA . GLY A 1 86 ? 5.370 10.211 -4.306 1.00 94.38 86 GLY A CA 1
ATOM 666 C C . GLY A 1 86 ? 5.256 8.727 -4.655 1.00 94.38 86 GLY A C 1
ATOM 667 O O . GLY A 1 86 ? 4.543 8.381 -5.596 1.00 94.38 86 GLY A O 1
ATOM 668 N N . ILE A 1 87 ? 5.918 7.848 -3.904 1.00 96.19 87 ILE A N 1
ATOM 669 C CA . ILE A 1 87 ? 5.816 6.397 -4.091 1.00 96.19 87 ILE A CA 1
ATOM 670 C C . ILE A 1 87 ? 5.608 5.687 -2.752 1.00 96.19 87 ILE A C 1
ATOM 672 O O . ILE A 1 87 ? 6.182 6.072 -1.736 1.00 96.19 87 ILE A O 1
ATOM 676 N N . SER A 1 88 ? 4.787 4.641 -2.751 1.00 97.38 88 SER A N 1
ATOM 677 C CA . SER A 1 88 ? 4.648 3.705 -1.637 1.00 97.38 88 SER A CA 1
ATOM 678 C C . SER A 1 88 ? 4.514 2.281 -2.163 1.00 97.38 88 SER A C 1
ATOM 680 O O . SER A 1 88 ? 3.982 2.069 -3.253 1.00 97.38 88 SER A O 1
ATOM 682 N N . LEU A 1 89 ? 5.024 1.318 -1.398 1.00 97.38 89 LEU A N 1
ATOM 683 C CA . LEU A 1 89 ? 4.999 -0.102 -1.736 1.00 97.38 89 LEU A CA 1
ATOM 684 C C . LEU A 1 89 ? 4.440 -0.893 -0.554 1.00 97.38 89 LEU A C 1
ATOM 686 O O . LEU A 1 89 ? 4.773 -0.604 0.600 1.00 97.38 89 LEU A O 1
ATOM 690 N N . SER A 1 90 ? 3.630 -1.905 -0.851 1.00 97.94 90 SER A N 1
ATOM 691 C CA . SER A 1 90 ? 3.303 -2.975 0.093 1.00 97.94 90 SER A CA 1
ATOM 692 C C . SER A 1 90 ? 3.265 -4.314 -0.625 1.00 97.94 90 SER A C 1
ATOM 694 O O . SER A 1 90 ? 2.961 -4.359 -1.817 1.00 97.94 90 SER A O 1
ATOM 696 N N . ASP A 1 91 ? 3.575 -5.388 0.088 1.00 97.00 91 ASP A N 1
ATOM 697 C CA . ASP A 1 91 ? 3.513 -6.753 -0.416 1.00 97.00 91 ASP A CA 1
ATOM 698 C C . ASP A 1 91 ? 2.848 -7.675 0.606 1.00 97.00 91 ASP A C 1
ATOM 700 O O . ASP A 1 91 ? 3.054 -7.547 1.812 1.00 97.00 91 ASP A O 1
ATOM 704 N N . ARG A 1 92 ? 2.007 -8.589 0.118 1.00 96.88 92 ARG A N 1
ATOM 705 C CA . ARG A 1 92 ? 1.298 -9.570 0.936 1.00 96.88 92 ARG A CA 1
ATOM 706 C C . ARG A 1 92 ? 0.899 -10.773 0.097 1.00 96.88 92 ARG A C 1
ATOM 708 O O . ARG A 1 92 ? 0.298 -10.631 -0.961 1.00 96.88 92 ARG A O 1
ATOM 715 N N . ALA A 1 93 ? 1.191 -11.969 0.615 1.00 95.38 93 ALA A N 1
ATOM 716 C CA . ALA A 1 93 ? 0.731 -13.248 0.057 1.00 95.38 93 ALA A CA 1
ATOM 717 C C . ALA A 1 93 ? 1.022 -13.409 -1.450 1.00 95.38 93 ALA A C 1
ATOM 719 O O . ALA A 1 93 ? 0.130 -13.729 -2.234 1.00 95.38 93 ALA A O 1
ATOM 720 N N . GLY A 1 94 ? 2.267 -13.141 -1.854 1.00 96.38 94 GLY A N 1
ATOM 721 C CA . GLY A 1 94 ? 2.734 -13.273 -3.239 1.00 96.38 94 GLY A CA 1
ATOM 722 C C . GLY A 1 94 ? 2.267 -12.177 -4.199 1.00 96.38 94 GLY A C 1
ATOM 723 O O . GLY A 1 94 ? 2.449 -12.307 -5.407 1.00 96.38 94 GLY A O 1
ATOM 724 N N . TRP A 1 95 ? 1.685 -11.098 -3.679 1.00 98.25 95 TRP A N 1
ATOM 725 C CA . TRP A 1 95 ? 1.296 -9.914 -4.440 1.00 98.25 95 TRP A CA 1
ATOM 726 C C . TRP A 1 95 ? 1.980 -8.676 -3.886 1.00 98.25 95 TRP A C 1
ATOM 728 O O . TRP A 1 95 ? 2.194 -8.575 -2.680 1.00 98.25 95 TRP A O 1
ATOM 738 N N . ALA A 1 96 ? 2.275 -7.712 -4.751 1.00 98.56 96 ALA A N 1
ATOM 739 C CA . ALA A 1 96 ? 2.670 -6.377 -4.336 1.00 98.56 96 ALA A CA 1
ATOM 740 C C . ALA A 1 96 ? 1.806 -5.309 -5.002 1.00 98.56 96 ALA A C 1
ATOM 742 O O . ALA A 1 96 ? 1.266 -5.500 -6.092 1.00 98.56 96 ALA A O 1
ATOM 743 N N . VAL A 1 97 ? 1.699 -4.170 -4.325 1.00 98.81 97 VAL A N 1
ATOM 744 C CA . VAL A 1 97 ? 1.056 -2.951 -4.804 1.00 98.81 97 VAL A CA 1
ATOM 745 C C . VAL A 1 97 ? 2.072 -1.819 -4.793 1.00 98.81 97 VAL A C 1
ATOM 747 O O . VAL A 1 97 ? 2.785 -1.617 -3.809 1.00 98.81 97 VAL A O 1
ATOM 750 N N . CYS A 1 98 ? 2.100 -1.052 -5.881 1.00 98.69 98 CYS A N 1
ATOM 751 C CA . CYS A 1 98 ? 2.778 0.235 -5.959 1.00 98.69 98 CYS A CA 1
ATOM 752 C C . CYS A 1 98 ? 1.743 1.350 -6.073 1.00 98.69 98 CYS A C 1
ATOM 754 O O . CYS A 1 98 ? 0.907 1.327 -6.977 1.00 98.69 98 CYS A O 1
ATOM 756 N N . LEU A 1 99 ? 1.819 2.334 -5.178 1.00 98.56 99 LEU A N 1
ATOM 757 C CA . LEU A 1 99 ? 1.026 3.559 -5.215 1.00 98.56 99 LEU A CA 1
ATOM 758 C C . LEU A 1 99 ? 1.915 4.735 -5.623 1.00 98.56 99 LEU A C 1
ATOM 760 O O . LEU A 1 99 ? 2.950 4.978 -5.006 1.00 98.56 99 LEU A O 1
ATOM 764 N N . LEU A 1 100 ? 1.465 5.502 -6.612 1.00 97.69 100 LEU A N 1
ATOM 765 C CA . LEU A 1 100 ? 2.100 6.715 -7.115 1.00 97.69 100 LEU A CA 1
ATOM 766 C C . LEU A 1 100 ? 1.227 7.950 -6.828 1.00 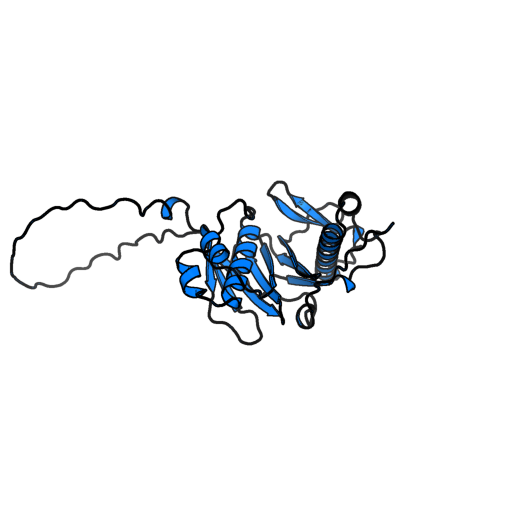97.69 100 LEU A C 1
ATOM 768 O O . LEU A 1 100 ? 0.057 8.043 -7.231 1.00 97.69 100 LEU A O 1
ATOM 772 N N . GLY A 1 101 ? 1.807 8.927 -6.135 1.00 96.25 101 GLY A N 1
ATOM 773 C CA . GLY A 1 101 ? 1.262 10.275 -5.972 1.00 96.25 101 GLY A CA 1
ATOM 774 C C . GLY A 1 101 ? 1.716 11.162 -7.128 1.00 96.25 101 GLY A C 1
ATOM 775 O O . GLY A 1 101 ? 2.912 11.366 -7.290 1.00 96.25 101 GLY A O 1
ATOM 776 N N . LEU A 1 102 ? 0.777 11.671 -7.934 1.00 91.81 102 LEU A N 1
ATOM 777 C CA . LEU A 1 102 ? 1.089 12.411 -9.171 1.00 91.81 102 LEU A CA 1
ATOM 778 C C . LEU A 1 102 ? 1.508 13.867 -8.958 1.00 91.81 102 LEU A C 1
ATOM 780 O O . LEU A 1 102 ? 1.950 14.516 -9.897 1.00 91.81 102 LEU A O 1
ATOM 784 N N . GLU A 1 103 ? 1.365 14.379 -7.744 1.00 84.50 103 GLU A N 1
ATOM 785 C CA . GLU A 1 103 ? 1.951 15.656 -7.363 1.00 84.50 103 GLU A CA 1
ATOM 786 C C . GLU A 1 103 ? 2.783 15.430 -6.097 1.00 84.50 103 GLU A C 1
ATOM 788 O O . GLU A 1 103 ? 2.443 14.537 -5.307 1.00 84.50 103 GLU A O 1
ATOM 793 N N . PRO A 1 104 ? 3.854 16.216 -5.887 1.00 71.44 104 PRO A N 1
ATOM 794 C CA . PRO A 1 104 ? 4.734 16.065 -4.737 1.00 71.44 104 PRO A CA 1
ATOM 795 C C . PRO A 1 104 ? 3.942 16.006 -3.425 1.00 71.44 104 PRO A C 1
ATOM 797 O O . PRO A 1 104 ? 3.023 16.794 -3.192 1.00 71.44 104 PRO A O 1
ATOM 800 N N . GLY A 1 105 ? 4.256 15.024 -2.587 1.00 77.00 105 GLY A N 1
ATOM 801 C CA . GLY A 1 105 ? 3.524 14.747 -1.354 1.00 77.00 105 GLY A CA 1
ATOM 802 C C . GLY A 1 105 ? 3.827 13.348 -0.838 1.00 77.00 105 GLY A C 1
ATOM 803 O O . GLY A 1 105 ? 4.269 12.473 -1.591 1.00 77.00 105 GLY A O 1
ATOM 804 N N . ALA A 1 106 ? 3.631 13.138 0.460 1.00 89.81 106 ALA A N 1
ATOM 805 C CA . ALA A 1 106 ? 3.808 11.819 1.044 1.00 89.81 106 ALA A CA 1
ATOM 806 C C . ALA A 1 106 ? 2.550 10.973 0.805 1.00 89.81 106 ALA A C 1
ATOM 808 O O . ALA A 1 106 ? 1.440 11.366 1.160 1.00 89.81 106 ALA A O 1
ATOM 809 N N . VAL A 1 107 ? 2.743 9.795 0.213 1.00 95.50 107 VAL A N 1
ATOM 810 C CA . VAL A 1 107 ? 1.695 8.790 0.018 1.00 95.50 107 VAL A CA 1
ATOM 811 C C . VAL A 1 107 ? 2.076 7.501 0.734 1.00 95.50 107 VAL A C 1
ATOM 813 O O . VAL A 1 107 ? 3.256 7.176 0.877 1.00 95.50 107 VAL A O 1
ATOM 816 N N . GLY A 1 108 ? 1.070 6.765 1.177 1.00 97.12 108 GLY A N 1
ATOM 817 C CA . GLY A 1 108 ? 1.211 5.467 1.815 1.00 97.12 108 GLY A CA 1
ATOM 818 C C . GLY A 1 108 ? 0.189 4.499 1.250 1.00 97.12 108 GLY A C 1
ATOM 819 O O . GLY A 1 108 ? -0.951 4.893 1.019 1.00 97.12 108 GLY A O 1
ATOM 820 N N . CYS A 1 109 ? 0.581 3.254 1.015 1.00 98.50 109 CYS A N 1
ATOM 821 C CA . CYS A 1 109 ? -0.364 2.181 0.739 1.00 98.50 109 CYS A CA 1
ATOM 822 C C . CYS A 1 109 ? -0.050 0.961 1.575 1.00 98.50 109 CYS A C 1
ATOM 824 O O . CYS A 1 109 ? 1.115 0.700 1.895 1.00 98.50 109 CYS A O 1
ATOM 826 N N . ASP A 1 110 ? -1.076 0.173 1.839 1.00 98.69 110 ASP A N 1
ATOM 827 C CA . ASP A 1 110 ? -0.922 -1.110 2.476 1.00 98.69 110 ASP A CA 1
ATOM 828 C C . ASP A 1 110 ? -1.882 -2.159 1.909 1.00 98.69 110 ASP A C 1
ATOM 830 O O . ASP A 1 110 ? -3.016 -1.843 1.548 1.00 98.69 110 ASP A O 1
ATOM 834 N N . LEU A 1 111 ? -1.380 -3.388 1.787 1.00 98.56 111 LEU A N 1
ATOM 835 C CA . LEU A 1 111 ? -2.092 -4.544 1.264 1.00 98.56 111 LEU A CA 1
ATOM 836 C C . LEU A 1 111 ? -2.121 -5.608 2.359 1.00 98.56 111 LEU A C 1
ATOM 838 O O . LEU A 1 111 ? -1.072 -6.090 2.771 1.00 98.56 111 LEU A O 1
ATOM 842 N N . GLU A 1 112 ? -3.311 -6.015 2.781 1.00 97.88 112 GLU A N 1
ATOM 843 C CA . GLU A 1 112 ? -3.482 -6.943 3.899 1.00 97.88 112 GLU A CA 1
ATOM 844 C C . GLU A 1 112 ? -4.517 -8.027 3.571 1.00 97.88 112 GLU A C 1
ATOM 846 O O . GLU A 1 112 ? -5.373 -7.840 2.703 1.00 97.88 112 GLU A O 1
ATOM 851 N N . LEU A 1 113 ? -4.450 -9.172 4.255 1.00 97.06 113 LEU A N 1
ATOM 852 C CA . LEU A 1 113 ? -5.489 -10.204 4.186 1.00 97.06 113 LEU A CA 1
ATOM 853 C C . LEU A 1 113 ? -6.490 -10.070 5.332 1.00 97.06 113 LEU A C 1
ATOM 855 O O . LEU A 1 113 ? -6.145 -9.671 6.440 1.00 97.06 113 LEU A O 1
ATOM 859 N N . VAL A 1 114 ? -7.739 -10.470 5.089 1.00 94.12 114 VAL A N 1
ATOM 860 C CA . VAL A 1 114 ? -8.716 -10.629 6.174 1.00 94.12 114 VAL A CA 1
ATOM 861 C C . VAL A 1 114 ? -8.453 -11.947 6.898 1.00 94.12 114 VAL A C 1
ATOM 863 O O . VAL A 1 114 ? -8.866 -13.012 6.444 1.00 94.12 114 VAL A O 1
ATOM 866 N N . GLU A 1 115 ? -7.776 -11.865 8.038 1.00 92.88 115 GLU A N 1
ATOM 867 C CA . GLU A 1 115 ? -7.418 -13.008 8.882 1.00 92.88 115 GLU A CA 1
ATOM 868 C C . GLU A 1 115 ? -7.869 -12.782 10.337 1.00 92.88 115 GLU A C 1
ATOM 870 O O . GLU A 1 115 ? -7.989 -11.634 10.777 1.00 92.88 115 GLU A O 1
ATOM 875 N N . PRO A 1 116 ? -8.112 -13.841 11.129 1.00 94.56 116 PRO A N 1
ATOM 876 C CA . PRO A 1 116 ? -8.376 -13.689 12.556 1.00 94.56 116 PRO A CA 1
ATOM 877 C C . PRO A 1 116 ? -7.255 -12.909 13.258 1.00 94.56 116 PRO A C 1
ATOM 879 O O . PRO A 1 116 ? -6.073 -13.216 13.098 1.00 94.56 116 PRO A O 1
ATOM 882 N N . ARG A 1 117 ? -7.624 -11.915 14.070 1.00 95.19 117 ARG A N 1
ATOM 883 C CA . ARG A 1 117 ? -6.689 -11.151 14.907 1.00 95.19 117 ARG A CA 1
ATOM 884 C C . ARG A 1 117 ? -6.951 -11.454 16.376 1.00 95.19 117 ARG A C 1
ATOM 886 O O . ARG A 1 117 ? -8.099 -11.543 16.802 1.00 95.19 117 ARG A O 1
ATOM 893 N N . SER A 1 118 ? -5.884 -11.646 17.148 1.00 96.12 118 SER A N 1
ATOM 894 C CA . SER A 1 118 ? -6.002 -11.937 18.578 1.00 96.12 118 SER A CA 1
ATOM 895 C C . SER A 1 118 ? -6.464 -10.703 19.357 1.00 96.12 118 SER A C 1
ATOM 897 O O . SER A 1 118 ? -6.214 -9.565 18.957 1.00 96.12 118 SER A O 1
ATOM 899 N N . ALA A 1 119 ? -7.082 -10.919 20.519 1.00 95.56 119 ALA A N 1
ATOM 900 C CA . ALA A 1 119 ? -7.435 -9.823 21.420 1.00 95.56 119 ALA A CA 1
ATOM 901 C C . ALA A 1 119 ? -6.200 -9.013 21.862 1.00 95.56 119 ALA A C 1
ATOM 903 O O . ALA A 1 119 ? -6.292 -7.797 22.000 1.00 95.56 119 ALA A O 1
ATOM 904 N N . ALA A 1 120 ? -5.042 -9.670 22.024 1.00 96.88 120 ALA A N 1
ATOM 905 C CA . ALA A 1 120 ? -3.774 -9.007 22.330 1.00 96.88 120 ALA A CA 1
ATOM 906 C C . ALA A 1 120 ? -3.343 -8.058 21.202 1.00 96.88 120 ALA A C 1
ATOM 908 O O . ALA A 1 120 ? -3.090 -6.890 21.456 1.00 96.88 120 ALA A O 1
ATOM 909 N N . PHE A 1 121 ? -3.394 -8.506 19.941 1.00 96.44 121 PHE A N 1
ATOM 910 C CA . PHE A 1 121 ? -3.118 -7.643 18.788 1.00 96.44 121 PHE A CA 1
ATOM 911 C C . PHE A 1 121 ? -4.030 -6.406 18.7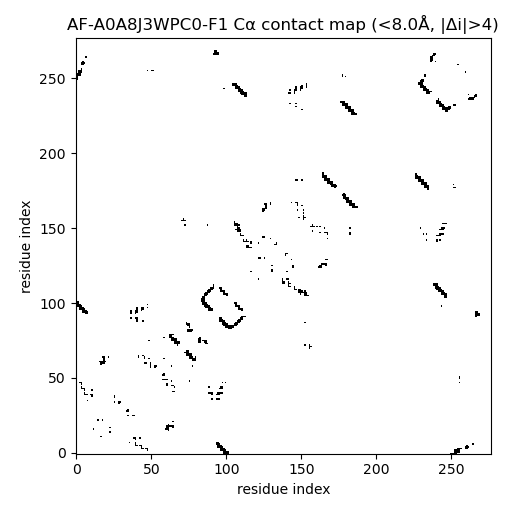71 1.00 96.44 121 PHE A C 1
ATOM 913 O O . PHE A 1 121 ? -3.575 -5.285 18.552 1.00 96.44 121 PHE A O 1
ATOM 920 N N . VAL A 1 122 ? -5.323 -6.598 19.048 1.00 97.44 122 VAL A N 1
ATOM 921 C CA . VAL A 1 122 ? -6.289 -5.494 19.119 1.00 97.44 122 VAL A CA 1
ATOM 922 C C . VAL A 1 122 ? -5.991 -4.544 20.293 1.00 97.44 122 VAL A C 1
ATOM 924 O O . VAL A 1 122 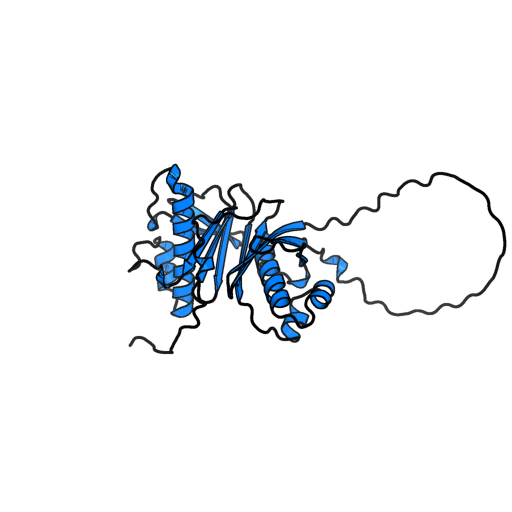? -6.169 -3.334 20.168 1.00 97.44 122 VAL A O 1
ATOM 927 N N . ALA A 1 123 ? -5.520 -5.057 21.429 1.00 96.06 123 ALA A N 1
ATOM 928 C CA . ALA A 1 123 ? -5.155 -4.244 22.587 1.00 96.06 123 ALA A CA 1
ATOM 929 C C . ALA A 1 123 ? -3.854 -3.449 22.378 1.00 96.06 123 ALA A C 1
ATOM 931 O O . ALA A 1 123 ? -3.783 -2.293 22.800 1.00 96.06 123 ALA A O 1
ATOM 932 N N . ASP A 1 124 ? -2.866 -4.050 21.715 1.00 96.31 124 ASP A N 1
ATOM 933 C CA . ASP A 1 124 ? -1.518 -3.496 21.571 1.00 96.31 124 ASP A CA 1
ATOM 934 C C . ASP A 1 124 ? -1.449 -2.399 20.503 1.00 96.31 124 ASP A C 1
ATOM 936 O O . ASP A 1 124 ? -0.737 -1.410 20.679 1.00 96.31 124 ASP A O 1
ATOM 940 N N . TYR A 1 125 ? -2.205 -2.542 19.407 1.00 96.69 125 TYR A N 1
ATOM 941 C CA . TYR A 1 125 ? -2.012 -1.703 18.220 1.00 96.69 125 TYR A CA 1
ATOM 942 C C . TYR A 1 125 ? -3.096 -0.646 17.965 1.00 96.69 125 TYR A C 1
ATOM 944 O O . TYR A 1 125 ? -2.895 0.231 17.115 1.00 96.69 125 TYR A O 1
ATOM 952 N N . PHE A 1 126 ? -4.222 -0.686 18.682 1.00 97.94 126 PHE A N 1
ATOM 953 C CA . PHE A 1 126 ? -5.387 0.161 18.399 1.00 97.94 126 PHE A CA 1
ATOM 954 C C . PHE A 1 126 ? -5.762 1.074 19.559 1.00 97.94 126 PHE A C 1
ATOM 956 O O . PHE A 1 126 ? -5.569 0.752 20.734 1.00 97.94 126 PHE A O 1
ATOM 963 N N . THR A 1 127 ? -6.336 2.229 19.226 1.00 97.50 127 THR A N 1
ATOM 964 C CA . THR A 1 127 ? -6.846 3.170 20.223 1.00 97.50 127 THR A CA 1
ATOM 965 C C . THR A 1 127 ? -8.086 2.601 20.922 1.00 97.50 127 THR A C 1
ATOM 967 O O . THR A 1 127 ? -8.783 1.733 20.382 1.00 97.50 127 THR A O 1
ATOM 970 N N . PRO A 1 128 ? -8.445 3.104 22.117 1.00 96.50 128 PRO A N 1
ATOM 971 C CA . PRO A 1 128 ? -9.697 2.726 22.769 1.00 96.50 128 PRO A CA 1
ATOM 972 C C . PRO A 1 128 ? -10.953 2.985 21.919 1.00 96.50 128 PRO A C 1
ATOM 974 O O . PRO A 1 128 ? -11.952 2.280 22.079 1.00 96.50 128 PRO A O 1
ATOM 977 N N . ALA A 1 129 ? -10.946 3.985 21.029 1.00 96.25 129 ALA A N 1
ATOM 978 C CA . ALA A 1 129 ? -12.073 4.233 20.132 1.00 96.25 129 ALA A CA 1
ATOM 979 C C . ALA A 1 129 ? -12.154 3.177 19.024 1.00 96.25 129 ALA A C 1
ATOM 981 O O . ALA A 1 129 ? -13.216 2.593 18.823 1.00 96.25 129 ALA A O 1
ATOM 982 N N . GLU A 1 130 ? -11.031 2.858 18.382 1.00 97.88 130 GLU A N 1
ATOM 983 C CA . GLU A 1 130 ? -10.964 1.817 17.351 1.00 97.88 130 GLU A CA 1
ATOM 984 C C . GLU A 1 130 ? -11.346 0.447 17.909 1.00 97.88 130 GLU A C 1
ATOM 986 O O . GLU A 1 130 ? -12.136 -0.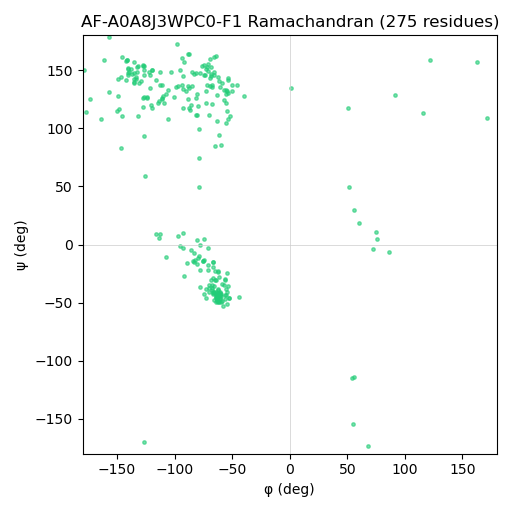264 17.300 1.00 97.88 130 GLU A O 1
ATOM 991 N N . ARG A 1 131 ? -10.879 0.096 19.113 1.00 97.56 131 ARG A N 1
ATOM 992 C CA . ARG A 1 131 ? -11.242 -1.162 19.784 1.00 97.56 131 ARG A CA 1
ATOM 993 C C . ARG A 1 131 ? -12.754 -1.345 19.947 1.00 97.56 131 ARG A C 1
ATOM 995 O O . ARG A 1 131 ? -13.245 -2.463 19.811 1.00 97.56 131 ARG A O 1
ATOM 1002 N N . ARG A 1 132 ? -13.489 -0.263 20.238 1.00 95.62 132 ARG A N 1
ATOM 1003 C CA . ARG A 1 132 ? -14.959 -0.294 20.354 1.00 95.62 132 ARG A CA 1
ATOM 1004 C C . ARG A 1 132 ? -15.631 -0.563 19.011 1.00 95.62 132 ARG A C 1
ATOM 1006 O O . ARG A 1 132 ? -16.648 -1.243 18.987 1.00 95.62 132 ARG A O 1
ATOM 1013 N N . VAL A 1 133 ? -15.057 -0.047 17.925 1.00 94.62 133 VAL A N 1
ATOM 1014 C CA . VAL A 1 133 ? -15.547 -0.265 16.558 1.00 94.62 133 VAL A CA 1
ATOM 1015 C C . VAL A 1 133 ? -15.214 -1.677 16.075 1.00 94.62 133 VAL A C 1
ATOM 1017 O O . VAL A 1 133 ? -16.073 -2.333 15.502 1.00 94.62 133 VAL A O 1
ATOM 1020 N N . ILE A 1 134 ? -13.998 -2.167 16.340 1.00 96.12 134 ILE A N 1
ATOM 1021 C CA . ILE A 1 134 ? -13.544 -3.504 15.927 1.00 96.12 134 ILE A CA 1
ATOM 1022 C C . ILE A 1 134 ? -14.408 -4.596 16.558 1.00 96.12 134 ILE A C 1
ATOM 1024 O O . ILE A 1 134 ? -14.849 -5.512 15.867 1.00 96.12 134 ILE A O 1
ATOM 1028 N N . GLY A 1 135 ? -14.619 -4.536 17.877 1.00 92.69 135 GLY A N 1
ATOM 1029 C CA . GLY A 1 135 ? -15.272 -5.620 18.606 1.00 92.69 135 GLY A CA 1
ATOM 1030 C C . GLY A 1 135 ? -14.571 -6.962 18.357 1.00 92.69 135 GLY A C 1
ATOM 1031 O O . GLY A 1 135 ? -13.414 -7.138 18.732 1.00 92.69 135 GLY A O 1
ATOM 1032 N N . SER A 1 136 ? -15.277 -7.899 17.719 1.00 90.12 136 SER A N 1
ATOM 1033 C CA . SER A 1 136 ? -14.743 -9.210 17.306 1.00 90.12 136 SER A CA 1
ATOM 1034 C C . SER A 1 136 ? -14.638 -9.379 15.784 1.00 90.12 136 SER A C 1
ATOM 1036 O O . SER A 1 136 ? -14.371 -10.483 15.314 1.00 90.12 136 SER A O 1
ATOM 1038 N N . ASP A 1 137 ? -14.840 -8.309 15.008 1.00 95.38 137 ASP A N 1
ATOM 1039 C CA . ASP A 1 137 ? -14.868 -8.371 13.549 1.00 95.38 137 ASP A CA 1
ATOM 1040 C C . ASP A 1 137 ? -13.439 -8.395 12.959 1.00 95.38 137 ASP A C 1
ATOM 1042 O O . ASP A 1 137 ? -12.719 -7.386 13.014 1.00 95.38 137 ASP A O 1
ATOM 1046 N N . PRO A 1 138 ? -13.003 -9.518 12.351 1.00 94.06 138 PRO A N 1
ATOM 1047 C CA . PRO A 1 138 ? -11.687 -9.599 11.730 1.00 94.06 138 PRO A CA 1
ATOM 1048 C C . PRO A 1 138 ? -11.546 -8.649 10.536 1.00 94.06 138 PRO A C 1
ATOM 1050 O O . PRO A 1 138 ? -10.444 -8.161 10.287 1.00 94.06 138 PRO A O 1
ATOM 1053 N N . LEU A 1 139 ? -12.618 -8.345 9.798 1.00 94.88 139 LEU A N 1
ATOM 1054 C CA . LEU A 1 139 ? -12.557 -7.405 8.680 1.00 94.88 139 LEU A CA 1
ATOM 1055 C C . LEU A 1 139 ? -12.156 -6.015 9.176 1.00 94.88 139 LEU A C 1
ATOM 1057 O O . LEU A 1 139 ? -11.211 -5.433 8.643 1.00 94.88 139 LEU A O 1
ATOM 1061 N N . LEU A 1 140 ? -12.825 -5.514 10.216 1.00 96.81 140 LEU A N 1
ATOM 1062 C CA . LEU A 1 140 ? -12.520 -4.205 10.796 1.00 96.81 140 LEU A CA 1
ATOM 1063 C C . LEU A 1 140 ? -11.118 -4.166 11.406 1.00 96.81 140 LEU A C 1
ATOM 1065 O O . LEU A 1 140 ? -10.396 -3.195 11.187 1.00 96.81 140 LEU A O 1
ATOM 1069 N N . ALA A 1 141 ? -10.691 -5.225 12.101 1.00 97.56 141 ALA A N 1
ATOM 1070 C CA . ALA A 1 141 ? -9.341 -5.290 12.662 1.00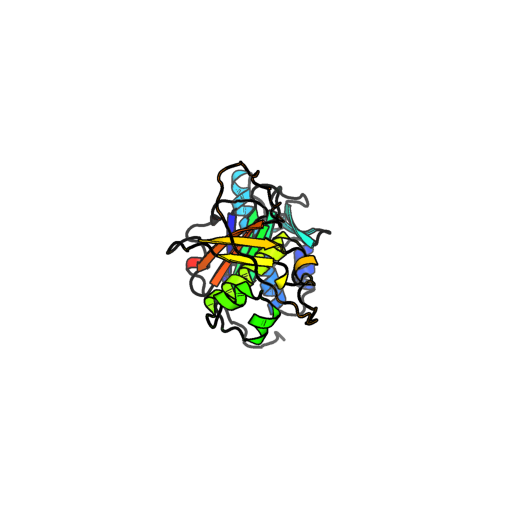 97.56 141 ALA A CA 1
ATOM 1071 C C . ALA A 1 141 ? -8.254 -5.164 11.576 1.00 97.56 141 ALA A C 1
ATOM 1073 O O . ALA A 1 141 ? -7.344 -4.346 11.704 1.00 97.56 141 ALA A O 1
ATOM 1074 N N . ASN A 1 142 ? -8.358 -5.934 10.486 1.00 97.94 142 ASN A N 1
ATOM 1075 C CA . ASN A 1 142 ? -7.383 -5.881 9.388 1.00 97.94 142 ASN A CA 1
ATOM 1076 C C . ASN A 1 142 ? -7.471 -4.575 8.592 1.00 97.94 142 ASN A C 1
ATOM 1078 O O . ASN A 1 142 ? -6.443 -4.033 8.194 1.00 97.94 142 ASN A O 1
ATOM 1082 N N . LEU A 1 143 ? -8.678 -4.045 8.383 1.00 97.81 143 LEU A N 1
ATOM 1083 C CA . LEU A 1 143 ? -8.875 -2.786 7.668 1.00 97.81 143 LEU A CA 1
ATOM 1084 C C . LEU A 1 143 ? -8.243 -1.610 8.415 1.00 97.81 143 LEU A C 1
ATOM 1086 O O . LEU A 1 143 ? -7.495 -0.833 7.822 1.00 97.81 143 LEU A O 1
ATOM 1090 N N . LEU A 1 144 ? -8.519 -1.486 9.714 1.00 98.31 144 LEU A N 1
ATOM 1091 C CA . LEU A 1 144 ? -7.956 -0.414 10.529 1.00 98.31 144 LEU A CA 1
ATOM 1092 C C . LEU A 1 144 ? -6.438 -0.582 10.684 1.00 98.31 144 LEU A C 1
ATOM 1094 O O . LEU A 1 144 ? -5.720 0.412 10.620 1.00 98.31 144 LEU A O 1
ATOM 1098 N N . TRP A 1 145 ? -5.936 -1.818 10.807 1.00 98.38 145 TRP A N 1
ATOM 1099 C CA . TRP A 1 145 ? -4.495 -2.093 10.787 1.00 98.38 145 TRP A CA 1
ATOM 1100 C C . TRP A 1 145 ? -3.843 -1.603 9.491 1.00 98.38 145 TRP A C 1
ATOM 1102 O O . TRP A 1 145 ? -2.915 -0.796 9.530 1.00 98.38 145 TRP A O 1
ATOM 1112 N N . SER A 1 146 ? -4.383 -2.017 8.345 1.00 98.44 146 SER A N 1
ATOM 1113 C CA . SER A 1 146 ? -3.864 -1.627 7.036 1.00 98.44 146 SER A CA 1
ATOM 1114 C C . SER A 1 146 ? -3.889 -0.103 6.856 1.00 98.44 146 SER A C 1
ATOM 1116 O O . SER A 1 146 ? -2.907 0.511 6.430 1.00 98.44 146 SER A O 1
ATOM 1118 N N . ALA A 1 147 ? -4.974 0.555 7.279 1.00 98.50 147 ALA A N 1
ATOM 1119 C CA . ALA A 1 147 ? -5.087 2.010 7.229 1.00 98.50 147 ALA A CA 1
ATOM 1120 C C . ALA A 1 147 ? -4.035 2.715 8.106 1.00 98.50 147 ALA A C 1
ATOM 1122 O O . ALA A 1 147 ? -3.471 3.732 7.684 1.00 98.50 147 ALA A O 1
ATOM 1123 N N . LYS A 1 148 ? -3.718 2.169 9.291 1.00 98.44 148 LYS A N 1
ATOM 1124 C CA . LYS A 1 148 ? -2.615 2.663 10.130 1.00 98.44 148 LYS A CA 1
ATOM 1125 C C . LYS A 1 148 ? -1.269 2.496 9.438 1.00 98.44 148 LYS A C 1
ATOM 1127 O O . LYS A 1 148 ? -0.498 3.451 9.414 1.00 98.44 148 LYS A O 1
ATOM 1132 N N . GLU A 1 149 ? -0.981 1.344 8.838 1.00 98.06 149 GLU A N 1
ATOM 1133 C CA . GLU A 1 149 ? 0.278 1.142 8.110 1.00 98.06 149 GLU A CA 1
ATOM 1134 C C . GLU A 1 149 ? 0.432 2.127 6.942 1.00 98.06 149 GLU A C 1
ATOM 1136 O O . GLU A 1 149 ? 1.489 2.749 6.783 1.00 98.06 149 GLU A O 1
ATOM 1141 N N . SER A 1 150 ? -0.641 2.348 6.177 1.00 98.25 150 SER A N 1
ATOM 1142 C CA . SER A 1 150 ? -0.695 3.385 5.140 1.00 98.25 150 SER A CA 1
ATOM 1143 C C . SER A 1 150 ? -0.386 4.774 5.707 1.00 98.25 150 SER A C 1
ATOM 1145 O O . SER A 1 150 ? 0.456 5.493 5.167 1.00 98.25 150 SER A O 1
ATOM 1147 N N . ALA A 1 151 ? -0.999 5.154 6.829 1.00 97.25 151 ALA A N 1
ATOM 1148 C CA . ALA A 1 151 ? -0.724 6.428 7.491 1.00 97.25 151 ALA A CA 1
ATOM 1149 C C . ALA A 1 151 ? 0.730 6.541 7.986 1.00 97.25 151 ALA A C 1
ATOM 1151 O O . ALA A 1 151 ? 1.384 7.561 7.772 1.00 97.25 151 ALA A O 1
ATOM 1152 N N . LEU A 1 152 ? 1.284 5.492 8.594 1.00 95.44 152 LEU A N 1
ATOM 1153 C CA . LEU A 1 152 ? 2.662 5.481 9.098 1.00 95.44 152 LEU A CA 1
ATOM 1154 C C . LEU A 1 152 ? 3.700 5.562 7.969 1.00 95.44 152 LEU A C 1
ATOM 1156 O O . LEU A 1 152 ? 4.781 6.126 8.171 1.00 95.44 152 LEU A O 1
ATOM 1160 N N . LYS A 1 153 ? 3.365 5.063 6.771 1.00 95.19 153 LYS A N 1
ATOM 1161 C CA . LYS A 1 153 ? 4.151 5.259 5.542 1.00 95.19 153 LYS A CA 1
ATOM 1162 C C . LYS A 1 153 ? 4.142 6.729 5.095 1.00 95.19 153 LYS A C 1
ATOM 1164 O O . LYS A 1 153 ? 5.205 7.255 4.766 1.00 95.19 153 LYS A O 1
ATOM 1169 N N . VAL A 1 154 ? 3.004 7.429 5.186 1.00 95.06 154 VAL A N 1
ATOM 1170 C CA . VAL A 1 154 ? 2.924 8.890 4.949 1.00 95.06 154 VAL A CA 1
ATOM 1171 C C . VAL A 1 154 ? 3.761 9.667 5.974 1.00 95.06 154 VAL A C 1
ATOM 1173 O O . VAL A 1 154 ? 4.482 10.598 5.613 1.00 95.06 154 VAL A O 1
ATOM 1176 N N . LEU A 1 155 ? 3.710 9.270 7.250 1.00 93.19 155 LEU A N 1
ATOM 1177 C CA . LEU A 1 155 ? 4.463 9.909 8.338 1.00 93.19 155 LEU A CA 1
ATOM 1178 C C . LEU A 1 155 ? 5.963 9.577 8.334 1.00 93.19 155 LEU A C 1
ATOM 1180 O O . LEU A 1 155 ? 6.728 10.246 9.025 1.00 93.19 155 LEU A O 1
ATOM 1184 N N . ARG A 1 156 ? 6.398 8.574 7.557 1.00 91.25 156 ARG A N 1
ATOM 1185 C CA . ARG A 1 156 ? 7.797 8.106 7.444 1.00 91.25 156 ARG A CA 1
ATOM 1186 C C . ARG A 1 156 ? 8.405 7.596 8.754 1.00 91.25 156 ARG A C 1
ATOM 1188 O O . ARG A 1 156 ? 9.621 7.459 8.885 1.00 91.25 156 ARG A O 1
ATOM 1195 N N . THR A 1 157 ? 7.568 7.265 9.727 1.00 88.19 157 THR A N 1
ATOM 1196 C CA . THR A 1 157 ? 8.010 6.723 11.015 1.00 88.19 157 THR A CA 1
ATOM 1197 C C . THR A 1 157 ? 8.061 5.201 11.008 1.00 88.19 157 THR A C 1
ATOM 1199 O O . THR A 1 157 ? 8.853 4.611 11.746 1.00 88.19 157 THR A O 1
ATOM 1202 N N . GLY A 1 158 ? 7.232 4.562 10.174 1.00 85.25 158 GLY A N 1
ATOM 1203 C CA . GLY A 1 158 ? 6.958 3.129 10.280 1.00 85.25 158 GLY A CA 1
ATOM 1204 C C . GLY A 1 158 ? 6.469 2.759 11.685 1.00 85.25 158 GLY A C 1
ATOM 1205 O O . GLY A 1 158 ? 5.971 3.616 12.419 1.00 85.25 158 GLY A O 1
ATOM 1206 N N . LEU A 1 159 ? 6.687 1.505 12.085 1.00 87.00 159 LEU A N 1
ATOM 1207 C CA . LEU A 1 159 ? 6.301 0.973 13.402 1.00 87.00 159 LEU A CA 1
ATOM 1208 C C . LEU A 1 159 ? 7.190 1.447 14.568 1.00 87.00 159 LEU A C 1
ATOM 1210 O O . LEU A 1 159 ? 7.012 1.002 15.695 1.00 87.00 159 LEU A O 1
ATOM 1214 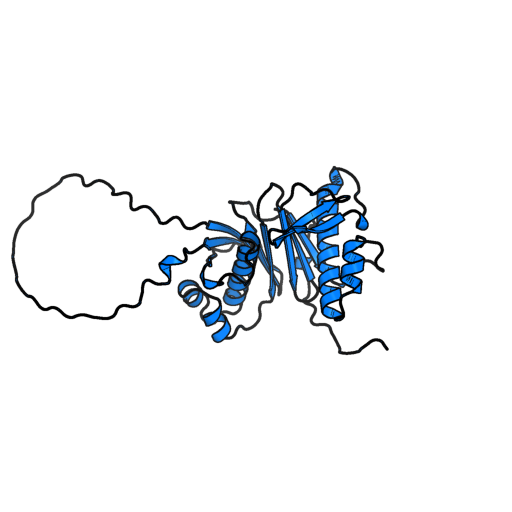N N . ARG A 1 160 ? 8.156 2.349 14.328 1.00 87.88 160 ARG A N 1
ATOM 1215 C CA . ARG A 1 160 ? 8.893 3.013 15.423 1.00 87.88 160 ARG A CA 1
ATOM 1216 C C . ARG A 1 160 ? 8.021 4.017 16.175 1.00 87.88 160 ARG A C 1
ATOM 1218 O O . ARG A 1 160 ? 8.345 4.382 17.297 1.00 87.88 160 ARG A O 1
ATOM 1225 N N . ARG A 1 161 ? 6.952 4.490 15.533 1.00 90.25 161 ARG A N 1
ATOM 1226 C CA . ARG A 1 161 ? 5.912 5.306 16.154 1.00 90.25 161 ARG A CA 1
ATOM 1227 C C . ARG A 1 161 ? 4.853 4.376 16.729 1.00 90.25 161 ARG A C 1
ATOM 1229 O O . ARG A 1 161 ? 4.442 3.439 16.048 1.00 90.25 161 ARG A O 1
ATOM 1236 N N . ASP A 1 162 ? 4.393 4.675 17.940 1.00 94.44 162 ASP A N 1
ATOM 1237 C CA . ASP A 1 162 ? 3.265 3.971 18.547 1.00 94.44 162 ASP A CA 1
ATOM 1238 C C . ASP A 1 162 ? 2.050 4.050 17.612 1.00 94.44 162 ASP A C 1
ATOM 1240 O O . ASP A 1 162 ? 1.598 5.140 17.249 1.00 94.44 162 ASP A O 1
ATOM 1244 N N . THR A 1 163 ? 1.512 2.906 17.203 1.00 95.19 163 THR A N 1
ATOM 1245 C CA . THR A 1 163 ? 0.379 2.840 16.272 1.00 95.19 163 THR A CA 1
ATOM 1246 C C . THR A 1 163 ? -0.908 3.411 16.873 1.00 95.19 163 THR A C 1
ATOM 1248 O O . THR A 1 163 ? -1.842 3.723 16.135 1.00 95.19 163 THR A O 1
ATOM 1251 N N . ARG A 1 164 ? -0.964 3.599 18.197 1.00 96.00 164 ARG A N 1
ATOM 1252 C CA . ARG A 1 164 ? -2.069 4.243 18.924 1.00 96.00 164 ARG A CA 1
ATOM 1253 C C . ARG A 1 164 ? -1.971 5.769 18.924 1.00 96.00 164 ARG A C 1
ATOM 1255 O O . ARG A 1 164 ? -2.919 6.428 19.324 1.00 96.00 164 ARG A O 1
ATOM 1262 N N . SER A 1 165 ? -0.870 6.341 18.429 1.00 94.56 165 SER A N 1
ATOM 1263 C CA . SER A 1 165 ? -0.736 7.790 18.185 1.00 94.56 165 SER A CA 1
ATOM 1264 C C . SER A 1 165 ? -1.382 8.246 16.868 1.00 94.56 165 SER A C 1
ATOM 1266 O O . SER A 1 165 ? -1.258 9.405 16.469 1.00 94.56 165 SER A O 1
ATOM 1268 N N . VAL A 1 166 ? -2.036 7.330 16.156 1.00 96.44 166 VAL A N 1
ATOM 1269 C CA . VAL A 1 166 ? -2.875 7.619 14.996 1.00 96.44 166 VAL A CA 1
ATOM 1270 C C . VAL A 1 166 ? -4.211 6.910 15.174 1.00 96.44 166 VAL A C 1
ATOM 1272 O O . VAL A 1 166 ? -4.241 5.762 15.609 1.00 96.44 166 VAL A O 1
ATOM 1275 N N . GLU A 1 167 ? -5.312 7.565 14.833 1.00 97.81 167 GLU A N 1
ATOM 1276 C CA . GLU A 1 167 ? -6.654 6.991 14.932 1.00 97.81 167 GLU A CA 1
ATOM 1277 C C . GLU A 1 167 ? -7.377 7.048 13.591 1.00 97.81 167 GLU A C 1
ATOM 1279 O O . GLU A 1 167 ? -7.507 8.113 12.984 1.00 97.81 167 GLU A O 1
ATOM 1284 N N . VAL A 1 168 ? -7.856 5.898 13.131 1.00 98.12 168 VAL A N 1
ATOM 1285 C CA . VAL A 1 168 ? -8.550 5.743 11.857 1.00 98.12 168 VAL A CA 1
ATOM 1286 C C . VAL A 1 168 ? -10.052 5.942 12.050 1.00 98.12 168 VAL A C 1
ATOM 1288 O O . VAL A 1 168 ? -10.676 5.340 12.922 1.00 98.12 168 VAL A O 1
ATOM 1291 N N . VAL A 1 169 ? -10.646 6.755 11.181 1.00 96.81 169 VAL A N 1
ATOM 1292 C CA . VAL A 1 169 ? -12.091 6.957 11.081 1.00 96.81 169 VAL A CA 1
ATOM 1293 C C . VAL A 1 169 ? -12.532 6.539 9.684 1.00 96.81 169 VAL A C 1
ATOM 1295 O O . VAL A 1 169 ? -12.105 7.122 8.683 1.00 96.81 169 VAL A O 1
ATOM 1298 N N . LEU A 1 170 ? -13.381 5.517 9.622 1.00 95.12 170 LEU A N 1
ATOM 1299 C CA . LEU A 1 170 ? -13.995 5.050 8.384 1.00 95.12 170 LEU A CA 1
ATOM 1300 C C . LEU A 1 170 ? -15.244 5.887 8.099 1.00 95.12 170 LEU A C 1
ATOM 1302 O O . LEU A 1 170 ? -16.027 6.155 9.008 1.00 95.12 170 LEU A O 1
ATOM 1306 N N . ALA A 1 171 ? -15.421 6.299 6.848 1.00 90.50 171 ALA A N 1
ATOM 1307 C CA . ALA A 1 171 ? -16.692 6.841 6.386 1.00 90.50 171 ALA A CA 1
ATOM 1308 C C . ALA A 1 171 ? -17.595 5.703 5.889 1.00 90.50 171 ALA A C 1
ATOM 1310 O O . ALA A 1 171 ? -17.109 4.603 5.603 1.00 90.50 171 ALA A O 1
ATOM 1311 N N . ASP A 1 172 ? -18.890 5.987 5.743 1.00 77.75 172 ASP A N 1
ATOM 1312 C CA . ASP A 1 172 ? -19.838 5.033 5.172 1.00 77.75 172 ASP A CA 1
ATOM 1313 C C . ASP A 1 172 ? -19.356 4.544 3.802 1.00 77.75 172 ASP A C 1
ATOM 1315 O O . ASP A 1 172 ? -18.941 5.318 2.928 1.00 77.75 172 ASP A O 1
ATOM 1319 N N . GLY A 1 173 ? -19.359 3.222 3.651 1.00 69.44 173 GLY A N 1
ATOM 1320 C CA . GLY A 1 173 ? -18.815 2.561 2.481 1.00 69.44 173 GLY A CA 1
ATOM 1321 C C . GLY A 1 173 ? -19.680 2.748 1.239 1.00 69.44 173 GLY A C 1
ATOM 1322 O O . GLY A 1 173 ? -20.899 2.895 1.308 1.00 69.44 173 GLY A O 1
ATOM 1323 N N . ARG A 1 174 ? -19.037 2.682 0.073 1.00 64.19 174 ARG A N 1
ATOM 1324 C CA . ARG A 1 174 ? -19.717 2.503 -1.214 1.00 64.19 174 ARG A CA 1
ATOM 1325 C C . ARG A 1 174 ? -19.611 1.043 -1.637 1.00 64.19 174 ARG A C 1
ATOM 1327 O O . ARG A 1 174 ? -18.503 0.513 -1.720 1.00 64.19 174 ARG A O 1
ATOM 1334 N N . GLU A 1 175 ? -20.738 0.405 -1.946 1.00 67.31 175 GLU A N 1
ATOM 1335 C CA . GLU A 1 175 ? -20.738 -0.961 -2.482 1.00 67.31 175 GLU A CA 1
ATOM 1336 C C . GLU A 1 175 ? -19.903 -1.049 -3.772 1.00 67.31 175 GLU A C 1
ATOM 1338 O O . GLU A 1 175 ? -19.996 -0.202 -4.661 1.00 67.31 175 GLU A O 1
ATOM 1343 N N . GLY A 1 176 ? -19.037 -2.064 -3.861 1.00 74.56 176 GLY A N 1
ATOM 1344 C CA . GLY A 1 176 ? -18.245 -2.378 -5.058 1.00 74.56 176 GLY A CA 1
ATOM 1345 C C . GLY A 1 176 ? -17.086 -1.424 -5.395 1.00 74.56 176 GLY A C 1
ATOM 1346 O O . GLY A 1 176 ? -16.324 -1.707 -6.327 1.00 74.56 176 GLY A O 1
ATOM 1347 N N . GLY A 1 177 ? -16.901 -0.331 -4.646 1.00 88.88 177 GLY A N 1
ATOM 1348 C CA . GLY A 1 177 ? -15.956 0.743 -4.968 1.00 88.88 177 GLY A CA 1
ATOM 1349 C C . GLY A 1 177 ? -14.971 1.104 -3.855 1.00 88.88 177 GLY A C 1
ATOM 1350 O O . GLY A 1 177 ? -14.830 0.413 -2.849 1.00 88.88 177 GLY A O 1
ATOM 1351 N N . TRP A 1 178 ? -14.257 2.210 -4.068 1.00 96.12 178 TRP A N 1
ATOM 1352 C CA . TRP A 1 178 ? -13.423 2.830 -3.041 1.00 96.12 178 TRP A CA 1
ATOM 1353 C C . TRP A 1 178 ? -14.289 3.524 -1.992 1.00 96.12 178 TRP A C 1
ATOM 1355 O O . TRP A 1 178 ? -15.178 4.306 -2.336 1.00 96.12 178 TRP A O 1
ATOM 1365 N N . SER A 1 179 ? -13.980 3.271 -0.725 1.00 97.00 179 SER A N 1
ATOM 1366 C CA . SER A 1 179 ? -14.645 3.870 0.431 1.00 97.00 179 SER A CA 1
ATOM 1367 C C . SER A 1 179 ? -13.688 4.825 1.154 1.00 97.00 179 SER A C 1
ATOM 1369 O O . SER A 1 179 ? -12.504 4.497 1.282 1.00 97.00 179 SER A O 1
ATOM 1371 N N . PRO A 1 180 ? -14.139 6.015 1.589 1.00 97.06 180 PRO A N 1
ATOM 1372 C CA . PRO A 1 180 ? -13.250 6.991 2.205 1.00 97.06 180 PRO A CA 1
ATOM 1373 C C . PRO A 1 180 ? -12.831 6.574 3.619 1.00 97.06 180 PRO A C 1
ATOM 1375 O O . PRO A 1 180 ? -13.579 5.924 4.352 1.00 97.06 180 PRO A O 1
ATOM 1378 N N . LEU A 1 181 ? -11.643 7.014 4.023 1.00 97.06 181 LEU A N 1
ATOM 1379 C CA . LEU A 1 181 ? -11.196 7.006 5.414 1.00 97.06 181 LEU A CA 1
ATOM 1380 C C . LEU A 1 181 ? -10.394 8.272 5.718 1.00 97.06 181 LEU A C 1
ATOM 1382 O O . LEU A 1 181 ? -9.833 8.912 4.824 1.00 97.06 181 LEU A O 1
ATOM 1386 N N . THR A 1 182 ? -10.302 8.613 6.995 1.00 97.69 182 THR A N 1
ATOM 1387 C CA . THR A 1 182 ? -9.363 9.620 7.500 1.00 97.69 182 THR A CA 1
ATOM 1388 C C . THR A 1 182 ? -8.550 9.034 8.640 1.00 97.69 182 THR A C 1
ATOM 1390 O O . THR A 1 182 ? -8.996 8.109 9.318 1.00 97.69 182 THR A O 1
ATOM 1393 N N . VAL A 1 183 ? -7.344 9.555 8.845 1.00 97.81 183 VAL A N 1
ATOM 1394 C CA . VAL A 1 183 ? -6.489 9.164 9.967 1.00 97.81 183 VAL A CA 1
ATOM 1395 C C . VAL A 1 183 ? -6.063 10.415 10.712 1.00 97.81 183 VAL A C 1
ATOM 1397 O O . VAL A 1 183 ? -5.412 11.291 10.146 1.00 97.81 183 VAL A O 1
ATOM 1400 N N . ARG A 1 184 ? -6.445 10.510 11.981 1.00 96.81 184 ARG A N 1
ATOM 1401 C CA . ARG A 1 184 ? -6.073 11.613 12.864 1.00 96.81 184 ARG A CA 1
ATOM 1402 C C . ARG A 1 184 ? -4.754 11.280 13.535 1.00 96.81 184 ARG A C 1
ATOM 1404 O O . ARG A 1 184 ? -4.636 10.233 14.162 1.00 96.81 184 ARG A O 1
ATOM 1411 N N . VAL A 1 185 ? -3.769 12.155 13.403 1.00 95.12 185 VAL A N 1
ATOM 1412 C CA . VAL A 1 185 ? -2.540 12.085 14.188 1.00 95.12 185 VAL A CA 1
ATOM 1413 C C . VAL A 1 185 ? -2.850 12.675 15.557 1.00 95.12 185 VAL A C 1
ATOM 1415 O O . VAL A 1 185 ? -3.275 13.825 15.647 1.00 95.12 185 VAL A O 1
ATOM 1418 N N . LEU A 1 186 ? -2.694 11.865 16.597 1.00 91.62 186 LEU A N 1
ATOM 1419 C CA . LEU A 1 186 ? -2.921 12.272 17.975 1.00 91.62 186 LEU A CA 1
ATOM 1420 C C . LEU A 1 186 ? -1.625 12.873 18.527 1.00 91.62 186 LEU A C 1
ATOM 1422 O O . LEU A 1 186 ? -0.545 12.309 18.316 1.00 91.62 186 LEU A O 1
ATOM 1426 N N . ASP A 1 187 ? -1.736 14.012 19.206 1.00 77.25 187 ASP A N 1
ATOM 1427 C CA . ASP A 1 187 ? -0.607 14.635 19.894 1.00 77.25 187 ASP A CA 1
ATOM 1428 C C . ASP A 1 187 ? -0.187 13.780 21.100 1.00 77.25 187 ASP A C 1
ATOM 1430 O O . ASP A 1 187 ? -1.025 13.176 21.777 1.00 77.25 187 ASP A O 1
ATOM 1434 N N . GLU A 1 188 ? 1.120 13.717 21.369 1.00 59.59 188 GLU A N 1
ATOM 1435 C CA . GLU A 1 188 ? 1.697 12.854 22.412 1.00 59.59 188 GLU A CA 1
ATOM 1436 C C . GLU A 1 188 ? 1.237 13.252 23.834 1.00 59.59 188 GLU A C 1
ATOM 1438 O O . GLU A 1 188 ? 1.152 12.397 24.717 1.00 59.59 188 GLU A O 1
ATOM 1443 N N . ASP A 1 189 ? 0.806 14.503 24.032 1.00 45.53 189 ASP A N 1
ATOM 1444 C CA . ASP A 1 189 ? 0.376 15.045 25.331 1.00 45.53 189 ASP A CA 1
ATOM 1445 C C . ASP A 1 189 ? -1.059 14.662 25.745 1.00 45.53 189 ASP A C 1
ATOM 1447 O O . ASP A 1 189 ? -1.437 14.822 26.906 1.00 45.53 189 ASP A O 1
ATOM 1451 N N . ALA A 1 190 ? -1.876 14.104 24.842 1.00 45.34 190 ALA A N 1
ATOM 1452 C CA . ALA A 1 190 ? -3.241 13.680 25.180 1.00 45.34 190 ALA A CA 1
ATOM 1453 C C . ALA A 1 190 ? -3.295 12.309 25.888 1.00 45.34 190 ALA A C 1
ATOM 1455 O O . ALA A 1 190 ? -4.304 11.973 26.510 1.00 45.34 190 ALA A O 1
ATOM 1456 N N . ALA A 1 191 ? -2.223 11.512 25.814 1.00 39.88 191 ALA A N 1
ATOM 1457 C CA . ALA A 1 191 ? -2.174 10.157 26.372 1.00 39.88 191 ALA A CA 1
ATOM 1458 C C . ALA A 1 191 ? -1.692 10.097 27.837 1.00 39.88 191 ALA A C 1
ATOM 1460 O O . ALA A 1 191 ? -1.906 9.087 28.505 1.00 39.88 191 ALA A O 1
ATOM 1461 N N . ALA A 1 192 ? -1.078 11.167 28.355 1.00 40.56 192 ALA A N 1
ATOM 1462 C CA . ALA A 1 192 ? -0.539 11.226 29.719 1.00 40.56 192 ALA A CA 1
ATOM 1463 C C . ALA A 1 19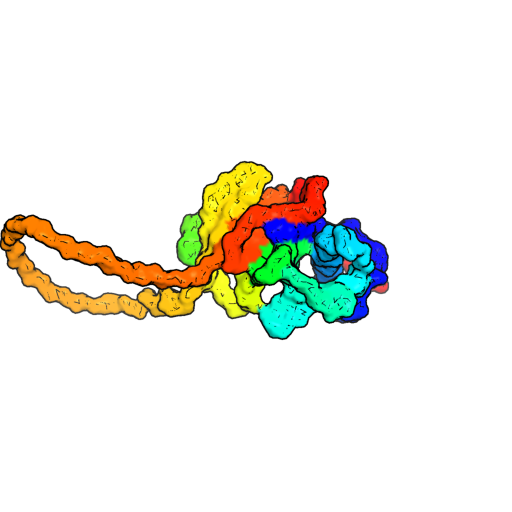2 ? -1.525 11.797 30.767 1.00 40.56 192 ALA A C 1
ATOM 1465 O O . ALA A 1 192 ? -1.212 11.838 31.954 1.00 40.56 192 ALA A O 1
ATOM 1466 N N . GLY A 1 193 ? -2.720 12.237 30.354 1.00 36.50 193 GLY A N 1
ATOM 1467 C CA . GLY A 1 193 ? -3.634 13.039 31.180 1.00 36.50 193 GLY A CA 1
ATOM 1468 C C . GLY A 1 193 ? -4.700 12.297 31.996 1.00 36.50 193 GLY A C 1
ATOM 1469 O O . GLY A 1 193 ? -5.589 12.955 32.528 1.00 36.50 193 GLY A O 1
ATOM 1470 N N . SER A 1 194 ? -4.673 10.965 32.111 1.00 41.66 194 SER A N 1
ATOM 1471 C CA . SER A 1 194 ? -5.651 10.234 32.941 1.00 41.66 194 SER A CA 1
ATOM 1472 C C . SER A 1 194 ? -4.986 9.315 33.964 1.00 41.66 194 SER A C 1
ATOM 1474 O O . SER A 1 194 ? -5.203 8.104 33.980 1.00 41.66 194 SER A O 1
ATOM 1476 N N . SER A 1 195 ? -4.175 9.898 34.840 1.00 39.53 195 SER A N 1
ATOM 1477 C CA . SER A 1 195 ? -3.841 9.283 36.124 1.00 39.53 195 SER A CA 1
ATOM 1478 C C . SER A 1 195 ? -3.645 10.356 37.193 1.00 39.53 195 SER A C 1
ATOM 1480 O O . SER A 1 195 ? -2.525 10.752 37.504 1.00 39.53 195 SER A O 1
ATOM 1482 N N . SER A 1 196 ? -4.745 10.807 37.784 1.00 35.88 196 SER A N 1
ATOM 1483 C CA . SER A 1 196 ? -4.762 11.200 39.191 1.00 35.88 196 SER A CA 1
ATOM 1484 C C . SER A 1 196 ? -6.156 10.959 39.758 1.00 35.88 196 SER A C 1
ATOM 1486 O O . SER A 1 196 ? -7.165 11.505 39.317 1.00 35.88 196 SER A O 1
ATOM 1488 N N . ASP A 1 197 ? -6.159 10.020 40.692 1.00 33.62 197 ASP A N 1
ATOM 1489 C CA . ASP A 1 197 ? -7.264 9.574 41.512 1.00 33.62 197 ASP A CA 1
ATOM 1490 C C . ASP A 1 197 ? -7.557 10.592 42.634 1.00 33.62 197 ASP A C 1
ATOM 1492 O O . ASP A 1 197 ? -6.696 11.364 43.054 1.00 33.62 197 ASP A O 1
ATOM 1496 N N . SER A 1 198 ? -8.821 10.554 43.038 1.00 37.28 198 SER A N 1
ATOM 1497 C CA . SER A 1 198 ? -9.531 11.094 44.197 1.00 37.28 198 SER A CA 1
ATOM 1498 C C . SER A 1 198 ? -8.813 11.926 45.277 1.00 37.28 198 SER A C 1
ATOM 1500 O O . SER A 1 198 ? -7.838 11.538 45.913 1.00 37.28 198 SER A O 1
ATOM 1502 N N . GLY A 1 199 ? -9.484 13.028 45.630 1.00 29.59 199 GLY A N 1
ATOM 1503 C CA . GLY A 1 199 ? -9.387 13.703 46.922 1.00 29.59 199 GLY A CA 1
ATOM 1504 C C . GLY A 1 199 ? -10.748 14.297 47.295 1.00 29.59 199 GLY A C 1
ATOM 1505 O O . GLY A 1 199 ? -11.239 15.206 46.633 1.00 29.59 199 GLY A O 1
ATOM 1506 N N . ALA A 1 200 ? -11.384 13.730 48.319 1.00 34.03 200 ALA A N 1
ATOM 1507 C CA . ALA A 1 200 ? -12.692 14.121 48.836 1.00 34.03 200 ALA A CA 1
ATOM 1508 C C . ALA A 1 200 ? -12.695 15.530 49.464 1.00 34.03 200 ALA A C 1
ATOM 1510 O O . ALA A 1 200 ? -11.723 15.941 50.092 1.00 34.03 200 ALA A O 1
ATOM 1511 N N . GLY A 1 201 ? -13.831 16.231 49.377 1.00 29.27 201 GLY A N 1
ATOM 1512 C CA . GLY A 1 201 ? -14.059 17.503 50.066 1.00 29.27 201 GLY A CA 1
ATOM 1513 C C . GLY A 1 201 ? -15.542 17.872 50.111 1.00 29.27 201 GLY A C 1
ATOM 1514 O O . GLY A 1 201 ? -16.149 18.208 49.103 1.00 29.27 201 GLY A O 1
ATOM 1515 N N . THR A 1 202 ? -16.126 17.759 51.298 1.00 33.59 202 THR A N 1
ATOM 1516 C CA . THR A 1 202 ? -17.527 18.003 51.669 1.00 33.59 202 THR A CA 1
ATOM 1517 C C . THR A 1 202 ? -17.932 19.484 51.651 1.00 33.59 202 THR A C 1
ATOM 1519 O O . THR A 1 202 ? -17.142 20.324 52.070 1.00 33.59 202 THR A O 1
ATOM 1522 N N . GLY A 1 203 ? -19.202 19.794 51.347 1.00 30.03 203 GLY A N 1
ATOM 1523 C CA . GLY A 1 203 ? -19.811 21.088 51.704 1.00 30.03 203 GLY A CA 1
ATOM 1524 C C . GLY A 1 203 ? -21.194 21.348 51.089 1.00 30.03 203 GLY A C 1
ATOM 1525 O O . GLY A 1 203 ? -21.308 21.590 49.896 1.00 30.03 203 GLY A O 1
ATOM 1526 N N . ARG A 1 204 ? -22.248 21.314 51.917 1.00 31.39 204 ARG A N 1
ATOM 1527 C CA . ARG A 1 204 ? -23.629 21.754 51.613 1.00 31.39 204 ARG A CA 1
ATOM 1528 C C . ARG A 1 204 ? -23.747 23.287 51.670 1.00 31.39 204 ARG A C 1
ATOM 1530 O O . ARG A 1 204 ? -23.178 23.861 52.590 1.00 31.39 204 ARG A O 1
ATOM 1537 N N . ALA A 1 205 ? -24.621 23.890 50.852 1.00 30.03 205 ALA A N 1
ATOM 1538 C CA . ALA A 1 205 ? -25.690 24.820 51.282 1.00 30.03 205 ALA A CA 1
ATOM 1539 C C . ALA A 1 205 ? -26.545 25.317 50.094 1.00 30.03 205 ALA A C 1
ATOM 1541 O O . ALA A 1 205 ? -26.072 25.411 48.968 1.00 30.03 205 ALA A O 1
ATOM 1542 N N . ALA A 1 206 ? -27.816 25.602 50.389 1.00 31.86 206 ALA A N 1
ATOM 1543 C CA . ALA A 1 206 ? -28.902 25.974 49.484 1.00 31.86 206 ALA A CA 1
ATOM 1544 C C . ALA A 1 206 ? -28.985 27.488 49.194 1.00 31.86 206 ALA A C 1
ATOM 1546 O O . ALA A 1 206 ? -28.473 28.295 49.966 1.00 31.86 206 ALA A O 1
ATOM 1547 N N . GLY A 1 207 ? -29.722 27.860 48.140 1.00 29.62 207 GLY A N 1
ATOM 1548 C CA . GLY A 1 207 ? -30.149 29.237 47.872 1.00 29.62 207 GLY A CA 1
ATOM 1549 C C . GLY A 1 207 ? -31.041 29.348 46.630 1.00 29.62 207 GLY A C 1
ATOM 1550 O O . GLY A 1 207 ? -30.599 29.070 45.522 1.00 29.62 207 GLY A O 1
ATOM 1551 N N . ASP A 1 208 ? -32.297 29.726 46.855 1.00 29.86 208 ASP A N 1
ATOM 1552 C CA . ASP A 1 208 ? -33.385 29.936 45.891 1.00 29.86 208 ASP A CA 1
ATOM 1553 C C . ASP A 1 208 ? -33.237 31.237 45.068 1.00 29.86 208 ASP A C 1
ATOM 1555 O O . ASP A 1 208 ? -32.751 32.243 45.583 1.00 29.86 208 ASP A O 1
ATOM 1559 N N . GLY A 1 209 ? -33.824 31.265 43.860 1.00 28.05 209 GLY A N 1
ATOM 1560 C CA . GLY A 1 209 ? -34.563 32.450 43.386 1.00 28.05 209 GLY A CA 1
ATOM 1561 C C . GLY A 1 209 ? -34.079 33.251 42.156 1.00 28.05 209 GLY A C 1
ATOM 1562 O O . GLY A 1 209 ? -33.178 34.074 42.247 1.00 28.05 209 GLY A O 1
ATOM 1563 N N . ARG A 1 210 ? -34.914 33.171 41.102 1.00 29.00 210 ARG A N 1
ATOM 1564 C CA . ARG A 1 210 ? -35.325 34.199 40.104 1.00 29.00 210 ARG A CA 1
ATOM 1565 C C . ARG A 1 210 ? -34.576 34.408 38.771 1.00 29.00 210 ARG A C 1
ATOM 1567 O O . ARG A 1 210 ? -33.393 34.697 38.689 1.00 29.00 210 ARG A O 1
ATOM 1574 N N . MET A 1 211 ? -35.419 34.390 37.726 1.00 32.31 211 MET A N 1
ATOM 1575 C CA . MET A 1 211 ? -35.238 34.868 36.350 1.00 32.31 211 MET A CA 1
ATOM 1576 C C . MET A 1 211 ? -34.785 36.333 36.230 1.00 32.31 211 MET A C 1
ATOM 1578 O O . MET A 1 211 ? -35.376 37.203 36.867 1.00 32.31 211 MET A O 1
ATOM 1582 N N . ALA A 1 212 ? -33.932 36.604 35.235 1.00 29.66 212 ALA A N 1
ATOM 1583 C CA . ALA A 1 212 ? -34.036 37.753 34.325 1.00 29.66 212 ALA A CA 1
ATOM 1584 C C . ALA A 1 212 ? -33.206 37.510 33.045 1.00 29.66 212 ALA A C 1
ATOM 1586 O O . ALA A 1 212 ? -32.344 36.639 32.997 1.00 29.66 212 ALA A O 1
ATOM 1587 N N . ALA A 1 213 ? -33.545 38.241 31.986 1.00 29.69 213 ALA A N 1
ATOM 1588 C CA . ALA A 1 213 ? -33.293 37.923 30.587 1.00 29.69 213 ALA A CA 1
ATOM 1589 C C . ALA A 1 213 ? -32.001 38.516 29.978 1.00 29.69 213 ALA A C 1
ATOM 1591 O O . ALA A 1 213 ? -31.517 39.547 30.422 1.00 29.69 213 ALA A O 1
ATOM 1592 N N . ARG A 1 214 ? -31.580 37.888 28.863 1.00 32.59 214 ARG A N 1
ATOM 1593 C CA . ARG A 1 214 ? -30.870 38.411 27.670 1.00 32.59 214 ARG A CA 1
ATOM 1594 C C . ARG A 1 214 ? -29.604 39.267 27.857 1.00 32.59 214 ARG A C 1
ATOM 1596 O O . ARG A 1 214 ? -29.666 40.436 28.207 1.00 32.59 214 ARG A O 1
ATOM 1603 N N . GLY A 1 215 ? -28.495 38.734 27.343 1.00 25.88 215 GLY A N 1
ATOM 1604 C CA . GLY A 1 215 ? -27.334 39.493 26.874 1.00 25.88 215 GLY A CA 1
ATOM 1605 C C . GLY A 1 215 ? -26.330 38.554 26.206 1.00 25.88 215 GLY A C 1
ATOM 1606 O O . GLY A 1 215 ? -25.973 37.542 26.796 1.00 25.88 215 GLY A O 1
ATOM 1607 N N . GLN A 1 216 ? -25.951 38.850 24.961 1.00 38.41 216 GLN A N 1
ATOM 1608 C CA . GLN A 1 216 ? -24.958 38.131 24.154 1.00 38.41 216 GLN A CA 1
ATOM 1609 C C . GLN A 1 216 ? -23.739 37.675 24.968 1.00 38.41 216 GLN A C 1
ATOM 1611 O O . GLN A 1 216 ? -23.064 38.500 25.577 1.00 38.41 216 GLN A O 1
ATOM 1616 N N . VAL A 1 217 ? -23.407 36.386 24.879 1.00 31.80 217 VAL A N 1
ATOM 1617 C CA . VAL A 1 217 ? -22.077 35.885 25.232 1.00 31.80 217 VAL A CA 1
ATOM 1618 C C . VAL A 1 217 ? -21.452 35.374 23.948 1.00 31.80 217 VAL A C 1
ATOM 1620 O O . VAL A 1 217 ? -22.043 34.566 23.229 1.00 31.80 217 VAL A O 1
ATOM 1623 N N . ALA A 1 218 ? -20.302 35.961 23.636 1.00 29.98 218 ALA A N 1
ATOM 1624 C CA . ALA A 1 218 ? -19.464 35.631 22.507 1.00 29.98 218 ALA A CA 1
ATOM 1625 C C . ALA A 1 218 ? -19.297 34.113 22.389 1.00 29.98 218 ALA A C 1
ATOM 1627 O O . ALA A 1 218 ? -19.093 33.423 23.388 1.00 29.98 218 ALA A O 1
ATOM 1628 N N . ALA A 1 219 ? -19.385 3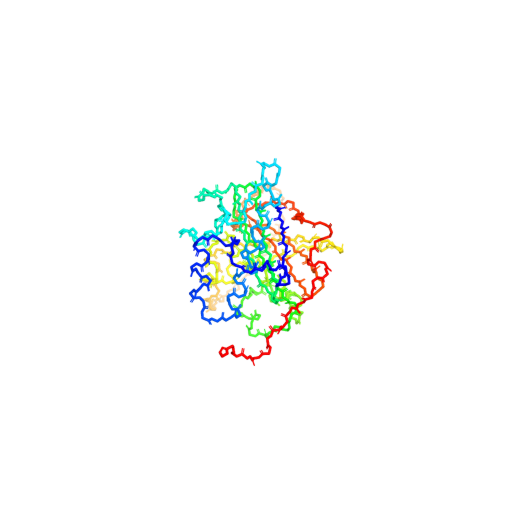3.612 21.157 1.00 34.16 219 ALA A N 1
ATOM 1629 C CA . ALA A 1 219 ? -18.878 32.297 20.824 1.00 34.16 219 ALA A CA 1
ATOM 1630 C C . ALA A 1 219 ? -17.373 32.328 21.097 1.00 34.16 219 ALA A C 1
ATOM 1632 O O . ALA A 1 219 ? -16.595 32.816 20.278 1.00 34.16 219 ALA A O 1
ATOM 1633 N N . ASP A 1 220 ? -16.998 31.892 22.294 1.00 31.45 220 ASP A N 1
ATOM 1634 C CA . ASP A 1 220 ? -15.619 31.643 22.648 1.00 31.45 220 ASP A CA 1
ATOM 1635 C C . ASP A 1 220 ? -15.163 30.516 21.724 1.00 31.45 220 ASP A C 1
ATOM 1637 O O . ASP A 1 220 ? -15.641 29.378 21.794 1.00 31.45 220 ASP A O 1
ATOM 1641 N N . GLY A 1 221 ? -14.347 30.894 20.743 1.00 34.38 221 GLY A N 1
ATOM 1642 C CA . GLY A 1 221 ? -13.724 29.987 19.802 1.00 34.38 221 GLY A CA 1
ATOM 1643 C C . GLY A 1 221 ? -12.770 29.097 20.574 1.00 34.38 221 GLY A C 1
ATOM 1644 O O . GLY A 1 221 ? -11.580 29.385 20.654 1.00 34.38 221 GLY A O 1
ATOM 1645 N N . GLY A 1 222 ? -13.305 28.017 21.144 1.00 29.50 222 GLY A N 1
ATOM 1646 C CA . GLY A 1 222 ? -12.513 26.903 21.625 1.00 29.50 222 GLY A CA 1
ATOM 1647 C C . GLY A 1 222 ? -11.674 26.415 20.456 1.00 29.50 222 GLY A C 1
ATOM 1648 O O . GLY A 1 222 ? -12.201 25.824 19.513 1.00 29.50 222 GLY A O 1
ATOM 1649 N N . ALA A 1 223 ? -10.384 26.741 20.487 1.00 37.84 223 ALA A N 1
ATOM 1650 C CA . ALA A 1 223 ? -9.412 26.263 19.529 1.00 37.84 223 ALA A CA 1
ATOM 1651 C C . ALA A 1 223 ? -9.511 24.737 19.501 1.00 37.84 223 ALA A C 1
ATOM 1653 O O . ALA A 1 223 ? -9.135 24.063 20.459 1.00 37.84 223 ALA A O 1
ATOM 1654 N N . ALA A 1 224 ? -10.060 24.194 18.413 1.00 42.69 224 ALA A N 1
ATOM 1655 C CA . ALA A 1 224 ? -9.894 22.791 18.107 1.00 42.69 224 ALA A CA 1
ATOM 1656 C C . ALA A 1 224 ? -8.384 22.551 18.099 1.00 42.69 224 ALA A C 1
ATOM 1658 O O . ALA A 1 224 ? -7.671 23.141 17.285 1.00 42.69 224 ALA A O 1
ATOM 1659 N N . THR A 1 225 ? -7.892 21.748 19.037 1.00 45.59 225 THR A N 1
ATOM 1660 C CA . THR A 1 225 ? -6.542 21.189 19.022 1.00 45.59 225 THR A CA 1
ATOM 1661 C C . THR A 1 225 ? -6.428 20.358 17.746 1.00 45.59 225 THR A C 1
ATOM 1663 O O . THR A 1 225 ? -6.804 19.189 17.683 1.00 45.59 225 THR A O 1
ATOM 1666 N N . GLY A 1 226 ? -6.076 21.045 16.659 1.00 51.41 226 GLY A N 1
ATOM 1667 C CA . GLY A 1 226 ? -6.173 20.568 15.290 1.00 51.41 226 GLY A CA 1
ATOM 1668 C C . GLY A 1 226 ? -5.027 19.629 14.974 1.00 51.41 226 GLY A C 1
ATOM 1669 O O . GLY A 1 226 ? -4.095 20.012 14.270 1.00 51.41 226 GLY A O 1
ATOM 1670 N N . GLY A 1 227 ? -5.098 18.406 15.500 1.00 71.38 227 GLY A N 1
ATOM 1671 C CA . GLY A 1 227 ? -4.179 17.335 15.135 1.00 71.38 227 GLY A CA 1
ATOM 1672 C C . GLY A 1 227 ? -4.157 17.142 13.617 1.00 71.38 227 GLY A C 1
ATOM 1673 O O . GLY A 1 227 ? -5.181 17.259 12.935 1.00 71.38 227 GLY A O 1
ATOM 1674 N N . ARG A 1 228 ? -2.973 16.862 13.065 1.00 91.50 228 ARG A N 1
ATOM 1675 C CA . ARG A 1 228 ? -2.786 16.627 11.626 1.00 91.50 228 ARG A CA 1
ATOM 1676 C C . ARG A 1 228 ? -3.725 15.511 11.152 1.00 91.50 228 ARG A C 1
ATOM 1678 O O . ARG A 1 228 ? -3.723 14.422 11.718 1.00 91.50 228 ARG A O 1
ATOM 1685 N N . VAL A 1 229 ? -4.476 15.749 10.078 1.00 95.19 229 VAL A N 1
ATOM 1686 C CA . VAL A 1 229 ? -5.355 14.743 9.461 1.00 95.19 229 VAL A CA 1
ATOM 1687 C C . VAL A 1 229 ? -4.741 14.249 8.156 1.00 95.19 229 VAL A C 1
ATOM 1689 O O . VAL A 1 229 ? -4.291 15.040 7.331 1.00 95.19 229 VAL A O 1
ATOM 1692 N N . LEU A 1 230 ? -4.713 12.931 7.979 1.00 96.94 230 LEU A N 1
ATOM 1693 C CA . LEU A 1 230 ? -4.387 12.266 6.723 1.00 96.94 230 LEU A CA 1
ATOM 1694 C C . LEU A 1 230 ? -5.676 11.768 6.069 1.00 96.94 230 LEU A C 1
ATOM 1696 O O . LEU A 1 230 ? -6.630 11.382 6.749 1.00 96.94 230 LEU A O 1
ATOM 1700 N N . HIS A 1 231 ? -5.691 11.749 4.744 1.00 96.94 231 HIS A N 1
ATOM 1701 C CA . HIS A 1 231 ? -6.863 11.394 3.951 1.00 96.94 231 HIS A CA 1
ATOM 1702 C C . HIS A 1 231 ? -6.587 10.133 3.157 1.00 96.94 231 HIS A C 1
ATOM 1704 O O . HIS A 1 231 ? -5.485 9.954 2.641 1.00 96.94 231 HIS A O 1
ATOM 1710 N N . GLY A 1 232 ? -7.579 9.264 3.028 1.00 97.44 232 GLY A N 1
ATOM 1711 C CA . GLY A 1 232 ? -7.356 7.976 2.409 1.00 97.44 232 GLY A CA 1
ATOM 1712 C C . GLY A 1 232 ? -8.597 7.337 1.832 1.00 97.44 232 GLY A C 1
ATOM 1713 O O . GLY A 1 232 ? -9.714 7.849 1.917 1.00 97.44 232 GLY A O 1
ATOM 1714 N N . TRP A 1 233 ? -8.354 6.178 1.241 1.00 98.25 233 TRP A N 1
ATOM 1715 C CA . TRP A 1 233 ? -9.378 5.325 0.671 1.00 98.25 233 TRP A CA 1
ATOM 1716 C C . TRP A 1 233 ? -9.043 3.877 0.982 1.00 98.25 233 TRP A C 1
ATOM 1718 O O . TRP A 1 233 ? -7.872 3.512 1.094 1.00 98.25 233 TRP A O 1
ATOM 1728 N N . TRP A 1 234 ? -10.064 3.040 1.068 1.00 97.88 234 TRP A N 1
ATOM 1729 C CA . TRP A 1 234 ? -9.893 1.600 1.133 1.00 97.88 234 TRP A CA 1
ATOM 1730 C C . TRP A 1 234 ? -10.820 0.888 0.159 1.00 97.88 234 TRP A C 1
ATOM 1732 O O . TRP A 1 234 ? -11.881 1.400 -0.210 1.00 97.88 234 TRP A O 1
ATOM 1742 N N . ARG A 1 235 ? -10.403 -0.298 -0.278 1.00 96.62 235 ARG A N 1
ATOM 1743 C CA . ARG A 1 235 ? -11.219 -1.193 -1.094 1.00 96.62 235 ARG A CA 1
ATOM 1744 C C . ARG A 1 235 ? -10.857 -2.640 -0.802 1.00 96.62 235 ARG A C 1
ATOM 1746 O O . ARG A 1 235 ? -9.689 -2.975 -0.610 1.00 96.62 235 ARG A O 1
ATOM 1753 N N . ARG A 1 236 ? -11.873 -3.499 -0.801 1.00 95.19 236 ARG A N 1
ATOM 1754 C CA . ARG A 1 236 ? -11.708 -4.950 -0.728 1.00 95.19 236 ARG A CA 1
ATOM 1755 C C . ARG A 1 236 ? -11.655 -5.550 -2.133 1.00 95.19 236 ARG A C 1
ATOM 1757 O O . ARG A 1 236 ? -12.501 -5.239 -2.969 1.00 95.19 236 ARG A O 1
ATOM 1764 N N . PHE A 1 237 ? -10.697 -6.442 -2.354 1.00 94.44 237 PHE A N 1
ATOM 1765 C CA . PHE A 1 237 ? -10.530 -7.235 -3.569 1.00 94.44 237 PHE A CA 1
ATOM 1766 C C . PHE A 1 237 ? -10.458 -8.715 -3.184 1.00 94.44 237 PHE A C 1
ATOM 1768 O O . PHE A 1 237 ? -9.404 -9.216 -2.796 1.00 94.44 237 PHE A O 1
ATOM 1775 N N . GLY A 1 238 ? -11.597 -9.412 -3.210 1.00 91.25 238 GLY A N 1
ATOM 1776 C CA . GLY A 1 238 ? -11.674 -10.793 -2.727 1.00 91.25 238 GLY A CA 1
ATOM 1777 C C . GLY A 1 238 ? -11.192 -10.917 -1.272 1.00 91.25 238 GLY A C 1
ATOM 1778 O O . GLY A 1 238 ? -11.829 -10.392 -0.352 1.00 91.25 238 GLY A O 1
ATOM 1779 N N . GLY A 1 239 ? -10.073 -11.619 -1.070 1.00 91.44 239 GLY A N 1
ATOM 1780 C CA . GLY A 1 239 ? -9.418 -11.788 0.236 1.00 91.44 239 GLY A CA 1
ATOM 1781 C C . GLY A 1 239 ? -8.515 -10.627 0.673 1.00 91.44 239 GLY A C 1
ATOM 1782 O O . GLY A 1 239 ? -8.148 -10.567 1.845 1.00 91.44 239 GLY A O 1
ATOM 1783 N N . PHE A 1 240 ? -8.178 -9.709 -0.235 1.00 96.38 240 PHE A N 1
ATOM 1784 C CA . PHE A 1 240 ? -7.290 -8.581 0.030 1.00 96.38 240 PHE A CA 1
ATOM 1785 C C . PHE A 1 240 ? -8.049 -7.321 0.453 1.00 96.38 240 PHE A C 1
ATOM 1787 O O . PHE A 1 240 ? -9.117 -7.000 -0.075 1.00 96.38 240 PHE A O 1
ATOM 1794 N N . LEU A 1 241 ? -7.436 -6.559 1.350 1.00 97.19 241 LEU A N 1
ATOM 1795 C CA . LEU A 1 241 ? -7.759 -5.175 1.658 1.00 97.19 241 LEU A CA 1
ATOM 1796 C C . LEU A 1 241 ? -6.617 -4.303 1.155 1.00 97.19 241 LEU A C 1
ATOM 1798 O O . LEU A 1 241 ? -5.469 -4.522 1.526 1.00 97.19 241 LEU A O 1
ATOM 1802 N N . LEU A 1 242 ? -6.937 -3.316 0.324 1.00 98.50 242 LEU A N 1
ATOM 1803 C CA . LEU A 1 242 ? -5.998 -2.273 -0.064 1.00 98.50 242 LEU A CA 1
ATOM 1804 C C . LEU A 1 242 ? -6.431 -0.969 0.593 1.00 98.50 242 LEU A C 1
ATOM 1806 O O . LEU A 1 242 ? -7.545 -0.494 0.356 1.00 98.50 242 LEU A O 1
ATOM 1810 N N . THR A 1 243 ? -5.543 -0.383 1.385 1.00 98.69 243 THR A N 1
ATOM 1811 C CA . THR A 1 243 ? -5.701 0.966 1.927 1.00 98.69 243 THR A CA 1
ATOM 1812 C C . THR A 1 243 ? -4.665 1.898 1.318 1.00 98.69 243 THR A C 1
ATOM 1814 O O . THR A 1 243 ? -3.562 1.491 0.949 1.00 98.69 243 THR A O 1
ATOM 1817 N N . VAL A 1 244 ? -5.037 3.165 1.172 1.00 98.56 244 VAL A N 1
ATOM 1818 C CA . VAL A 1 244 ? -4.137 4.232 0.740 1.00 98.56 244 VAL A CA 1
ATOM 1819 C C . VAL A 1 244 ? -4.341 5.462 1.609 1.00 98.56 244 VAL A C 1
ATOM 1821 O O . VAL A 1 244 ? -5.462 5.740 2.034 1.00 98.56 244 VAL A O 1
ATOM 1824 N N . ALA A 1 245 ? -3.275 6.222 1.833 1.00 97.94 245 ALA A N 1
ATOM 1825 C CA . ALA A 1 245 ? -3.285 7.475 2.572 1.00 97.94 245 ALA A CA 1
ATOM 1826 C C . ALA A 1 245 ? -2.415 8.536 1.879 1.00 97.94 245 ALA A C 1
ATOM 1828 O O . ALA A 1 245 ? -1.419 8.223 1.222 1.00 97.94 245 ALA A O 1
ATOM 1829 N N . ALA A 1 246 ? -2.788 9.798 2.064 1.00 96.75 246 ALA A N 1
ATOM 1830 C CA . ALA A 1 246 ? -2.080 10.985 1.612 1.00 96.75 246 ALA A CA 1
ATOM 1831 C C . ALA A 1 246 ? -2.164 12.094 2.673 1.00 96.75 246 ALA A C 1
ATOM 1833 O O . ALA A 1 246 ? -3.053 12.110 3.527 1.00 96.75 246 ALA A O 1
ATOM 1834 N N . ASP A 1 247 ? -1.235 13.043 2.604 1.00 93.56 247 ASP A N 1
ATOM 1835 C CA . ASP A 1 247 ? -1.151 14.209 3.495 1.00 93.56 247 ASP A CA 1
ATOM 1836 C C . ASP A 1 247 ? -2.142 15.341 3.170 1.00 93.56 247 ASP A C 1
ATOM 1838 O O . ASP A 1 247 ? -2.173 16.347 3.876 1.00 93.56 247 ASP A O 1
ATOM 1842 N N . ARG A 1 248 ? -2.962 15.171 2.131 1.00 92.50 248 ARG A N 1
ATOM 1843 C CA . ARG A 1 248 ? -4.007 16.106 1.702 1.00 92.50 248 ARG A CA 1
ATOM 1844 C C . ARG A 1 248 ? -5.212 15.356 1.129 1.00 92.50 248 ARG A C 1
ATOM 1846 O O . ARG A 1 248 ? -5.060 14.194 0.739 1.00 92.50 248 ARG A O 1
ATOM 1853 N N . PRO A 1 249 ? -6.395 15.989 1.028 1.00 93.62 249 PRO A N 1
ATOM 1854 C CA . PRO A 1 249 ? -7.536 15.405 0.335 1.00 93.62 249 PRO A CA 1
ATOM 1855 C C . PRO A 1 249 ? -7.181 15.029 -1.105 1.00 93.62 249 PRO A C 1
ATOM 1857 O O . PRO A 1 249 ? -6.581 15.809 -1.842 1.00 93.62 249 PRO A O 1
ATOM 1860 N N . VAL A 1 250 ? -7.564 13.822 -1.508 1.00 92.38 250 VAL A N 1
ATOM 1861 C CA . VAL A 1 250 ? -7.280 13.264 -2.833 1.00 92.38 250 VAL A CA 1
ATOM 1862 C C . VAL A 1 250 ? -8.495 12.486 -3.335 1.00 92.38 250 VAL A C 1
ATOM 1864 O O . VAL A 1 250 ? -9.177 11.851 -2.525 1.00 92.38 250 VAL A O 1
ATOM 1867 N N . PRO A 1 251 ? -8.776 12.484 -4.651 1.00 95.19 251 PRO A N 1
ATOM 1868 C CA . PRO A 1 251 ? -9.810 11.620 -5.210 1.00 95.19 251 PRO A CA 1
ATOM 1869 C C . PRO A 1 251 ? -9.437 10.144 -5.024 1.00 95.19 251 PRO A C 1
ATOM 1871 O O . PRO A 1 251 ? -8.262 9.812 -4.816 1.00 95.19 251 PRO A O 1
ATOM 1874 N N . ALA A 1 252 ? -10.433 9.264 -5.157 1.00 95.81 252 ALA A N 1
ATOM 1875 C CA . ALA A 1 252 ? -10.220 7.822 -5.131 1.00 95.81 252 ALA A CA 1
ATOM 1876 C C . ALA A 1 252 ? -9.088 7.417 -6.100 1.00 95.81 252 ALA A C 1
ATOM 1878 O O . ALA A 1 252 ? -8.995 7.957 -7.212 1.00 95.81 252 ALA A O 1
ATOM 1879 N N . PRO A 1 253 ? -8.183 6.512 -5.689 1.00 96.88 253 PRO A N 1
ATOM 1880 C CA . PRO A 1 253 ? -7.057 6.121 -6.524 1.00 96.88 253 PRO A CA 1
ATOM 1881 C C . PRO A 1 253 ? -7.544 5.340 -7.754 1.00 96.88 253 PRO A C 1
ATOM 1883 O O . PRO A 1 253 ? -8.397 4.457 -7.663 1.00 96.88 253 PRO A O 1
ATOM 1886 N N . LEU A 1 254 ? -6.964 5.652 -8.912 1.00 97.19 254 LEU A N 1
ATOM 1887 C CA . LEU A 1 254 ? -7.249 4.953 -10.167 1.00 97.19 254 LEU A CA 1
ATOM 1888 C C . LEU A 1 254 ? -6.186 3.887 -10.414 1.00 97.19 254 LEU A C 1
ATOM 1890 O O . LEU A 1 254 ? -4.997 4.161 -10.221 1.00 97.19 254 LEU A O 1
ATOM 1894 N N . SER A 1 255 ? -6.610 2.695 -10.829 1.00 97.56 255 SER A N 1
ATOM 1895 C CA . SER A 1 255 ? -5.674 1.673 -11.288 1.00 97.56 255 SER A CA 1
ATOM 1896 C C . SER A 1 255 ? -5.001 2.142 -12.580 1.00 97.56 255 SER A C 1
ATOM 1898 O O . SER A 1 255 ? -5.598 2.871 -13.374 1.00 97.56 255 SER A O 1
ATOM 1900 N N . LEU A 1 256 ? -3.738 1.772 -12.775 1.00 97.38 256 LEU A N 1
ATOM 1901 C CA . LEU A 1 256 ? -3.021 1.993 -14.034 1.00 97.38 256 LEU A CA 1
ATOM 1902 C C . LEU A 1 256 ? -3.466 1.012 -15.128 1.00 97.38 256 LEU A C 1
ATOM 1904 O O . LEU A 1 256 ? -3.197 1.257 -16.299 1.00 97.38 256 LEU A O 1
ATOM 1908 N N . GLU A 1 257 ? -4.176 -0.051 -14.748 1.00 95.75 257 GLU A N 1
ATOM 1909 C CA . GLU A 1 257 ? -4.757 -1.048 -15.648 1.00 95.75 257 GLU A CA 1
ATOM 1910 C C . GLU A 1 257 ? -6.192 -1.374 -15.240 1.00 95.75 257 GLU A C 1
ATOM 1912 O O . GLU A 1 257 ? -6.494 -1.471 -14.048 1.00 95.75 257 GLU A O 1
ATOM 1917 N N . GLU A 1 258 ? -7.063 -1.578 -16.224 1.00 93.62 258 GLU A N 1
ATOM 1918 C CA . GLU A 1 258 ? -8.446 -1.991 -16.003 1.00 93.62 258 GLU A CA 1
ATOM 1919 C C . GLU A 1 258 ? -8.759 -3.255 -16.827 1.00 93.62 258 GLU A C 1
ATOM 1921 O O . GLU A 1 258 ? -8.537 -3.247 -18.040 1.00 93.62 258 GLU A O 1
ATOM 1926 N N . PRO A 1 259 ? -9.281 -4.330 -16.203 1.00 93.50 259 PRO A N 1
ATOM 1927 C CA . PRO A 1 259 ? -9.533 -4.460 -14.766 1.00 93.50 259 PRO A CA 1
ATOM 1928 C C . PRO A 1 259 ? -8.229 -4.524 -13.954 1.00 93.50 259 PRO A C 1
ATOM 1930 O O . PRO A 1 259 ? -7.230 -5.086 -14.398 1.00 93.50 259 PRO A O 1
ATOM 1933 N N . ALA A 1 260 ? -8.242 -3.971 -12.740 1.00 95.94 260 ALA A N 1
ATOM 1934 C CA . ALA A 1 260 ? -7.091 -4.060 -11.845 1.00 95.94 260 ALA A CA 1
ATOM 1935 C C . ALA A 1 260 ? -6.752 -5.524 -11.500 1.00 95.94 260 ALA A C 1
ATOM 1937 O O . ALA A 1 260 ? -7.644 -6.281 -11.119 1.00 95.94 260 ALA A O 1
ATOM 1938 N N . ALA A 1 261 ? -5.469 -5.903 -11.529 1.00 96.81 261 ALA A N 1
ATOM 1939 C CA . ALA A 1 261 ? -5.030 -7.288 -11.301 1.00 96.81 261 ALA A CA 1
ATOM 1940 C C . ALA A 1 261 ? -5.493 -7.886 -9.952 1.00 96.81 261 ALA A C 1
ATOM 1942 O O . ALA A 1 261 ? -5.786 -9.078 -9.870 1.00 96.81 261 ALA A O 1
ATOM 1943 N N . LEU A 1 262 ? -5.649 -7.057 -8.907 1.00 96.12 262 LEU A N 1
ATOM 1944 C CA . LEU A 1 262 ? -6.206 -7.508 -7.623 1.00 96.12 262 LEU A CA 1
ATOM 1945 C C . LEU A 1 262 ? -7.651 -8.020 -7.723 1.00 96.12 262 LEU A C 1
ATOM 1947 O O . LEU A 1 262 ? -8.057 -8.819 -6.886 1.00 96.12 262 LEU A O 1
ATOM 1951 N N . ALA A 1 263 ? -8.431 -7.607 -8.727 1.00 95.12 263 ALA A N 1
ATOM 1952 C CA . ALA A 1 263 ? -9.818 -8.044 -8.895 1.00 95.12 263 ALA A CA 1
ATOM 1953 C C . ALA A 1 263 ? -9.951 -9.563 -9.100 1.00 95.12 263 ALA A C 1
ATOM 1955 O O . ALA A 1 263 ? -10.968 -10.137 -8.717 1.00 95.12 263 ALA A O 1
ATOM 1956 N N . SER A 1 264 ? -8.925 -10.207 -9.658 1.00 95.00 264 SER A N 1
ATOM 1957 C CA . SER A 1 264 ? -8.845 -11.659 -9.853 1.00 95.00 264 SER A CA 1
ATOM 1958 C C . SER A 1 264 ? -7.710 -12.310 -9.055 1.00 95.00 264 SER A C 1
ATOM 1960 O O . SER A 1 264 ? -7.398 -13.479 -9.274 1.00 95.00 264 SER A O 1
ATOM 1962 N N . ALA A 1 265 ? -7.059 -11.564 -8.158 1.00 95.00 265 ALA A N 1
ATOM 1963 C CA . ALA A 1 265 ? -5.923 -12.063 -7.401 1.00 95.00 265 ALA A CA 1
ATOM 1964 C C . ALA A 1 265 ? -6.344 -13.133 -6.390 1.00 95.00 265 ALA A C 1
ATOM 1966 O O . ALA A 1 265 ? -7.309 -12.974 -5.640 1.00 95.00 265 ALA A O 1
ATOM 1967 N N . VAL A 1 266 ? -5.549 -14.198 -6.323 1.00 93.25 266 VAL A N 1
ATOM 1968 C CA . VAL A 1 266 ? -5.656 -15.231 -5.293 1.00 93.25 266 VAL A CA 1
ATOM 1969 C C . VAL A 1 266 ? -4.439 -15.108 -4.376 1.00 93.25 266 VAL A C 1
ATOM 1971 O O . VAL A 1 266 ? -3.314 -15.075 -4.888 1.00 93.25 266 VAL A O 1
ATOM 1974 N N . PRO A 1 267 ? -4.625 -15.027 -3.045 1.00 92.25 267 PRO A N 1
ATOM 1975 C CA . PRO A 1 267 ? -3.515 -15.037 -2.104 1.00 92.25 267 PRO A CA 1
ATOM 1976 C C . PRO A 1 267 ? -2.659 -16.289 -2.282 1.00 92.25 267 PRO A C 1
ATOM 1978 O O . PRO A 1 267 ? -3.150 -17.416 -2.204 1.00 92.25 267 PRO A O 1
ATOM 1981 N N . SER A 1 268 ? -1.365 -16.091 -2.501 1.00 85.44 268 SER A N 1
ATOM 1982 C CA . SER A 1 268 ? -0.402 -17.175 -2.495 1.00 85.44 268 SER A CA 1
ATOM 1983 C C . SER A 1 268 ? 0.074 -17.432 -1.068 1.00 85.44 268 SER A C 1
ATOM 1985 O O . SER A 1 268 ? 0.655 -16.565 -0.411 1.00 85.44 268 SER A O 1
ATOM 1987 N N . HIS A 1 269 ? -0.159 -18.653 -0.592 1.00 66.88 269 HIS A N 1
ATOM 1988 C CA . HIS A 1 269 ? 0.457 -19.184 0.624 1.00 66.88 269 HIS A CA 1
ATOM 1989 C C . HIS A 1 269 ? 1.683 -20.056 0.309 1.00 66.88 269 HIS A C 1
ATOM 1991 O O . HIS A 1 269 ? 2.198 -20.732 1.201 1.00 66.88 269 HIS A O 1
ATOM 1997 N N . THR A 1 270 ? 2.138 -20.113 -0.949 1.00 49.91 270 THR A N 1
ATOM 1998 C CA . THR A 1 270 ? 3.111 -21.129 -1.354 1.00 49.91 270 THR A CA 1
ATOM 1999 C C . THR A 1 270 ? 4.487 -20.885 -0.744 1.00 49.91 270 THR A C 1
ATOM 2001 O O . THR A 1 270 ? 5.224 -20.002 -1.170 1.00 49.91 270 THR A O 1
ATOM 2004 N N . TRP A 1 271 ? 4.881 -21.774 0.169 1.00 47.03 271 TRP A N 1
ATOM 2005 C CA . TRP A 1 271 ? 6.158 -22.472 0.029 1.00 47.03 271 TRP A CA 1
ATOM 2006 C C . TRP A 1 271 ? 6.087 -23.883 0.639 1.00 47.03 271 TRP A C 1
ATOM 2008 O O . TRP A 1 271 ? 5.947 -24.013 1.856 1.00 47.03 271 TRP A O 1
ATOM 2018 N N . PRO A 1 272 ? 6.242 -24.959 -0.152 1.00 43.50 272 PRO A N 1
ATOM 2019 C CA . PRO A 1 272 ? 6.763 -26.214 0.362 1.00 43.50 272 PRO A CA 1
ATOM 2020 C C . PRO A 1 272 ? 8.262 -26.032 0.618 1.00 43.50 272 PRO A C 1
ATOM 2022 O O . PRO A 1 272 ? 9.020 -25.698 -0.290 1.00 43.50 272 PRO A O 1
ATOM 2025 N N . ALA A 1 273 ? 8.703 -26.251 1.854 1.00 37.38 273 ALA A N 1
ATOM 2026 C CA . ALA A 1 273 ? 10.114 -26.251 2.215 1.00 37.38 273 ALA A CA 1
ATOM 2027 C C . ALA A 1 273 ? 10.930 -27.180 1.296 1.00 37.38 273 ALA A C 1
ATOM 2029 O O . ALA A 1 273 ? 10.831 -28.398 1.403 1.00 37.38 273 ALA A O 1
ATOM 2030 N N . ARG A 1 274 ? 11.782 -26.621 0.430 1.00 30.52 274 ARG A N 1
ATOM 2031 C CA . ARG A 1 274 ? 12.972 -27.318 -0.070 1.00 30.52 274 ARG A CA 1
ATOM 2032 C C . ARG A 1 274 ? 14.108 -26.335 -0.385 1.00 30.52 274 ARG A C 1
ATOM 2034 O O . ARG A 1 274 ? 13.868 -25.365 -1.103 1.00 30.52 274 ARG A O 1
ATOM 2041 N N . PRO A 1 275 ? 15.328 -26.556 0.138 1.00 40.91 275 PRO A N 1
ATOM 2042 C CA . PRO A 1 275 ? 16.524 -25.879 -0.346 1.00 40.91 275 PRO A CA 1
ATOM 2043 C C . PRO A 1 275 ? 16.881 -26.438 -1.727 1.00 40.91 275 PRO A C 1
ATOM 2045 O O . PRO A 1 275 ? 16.827 -27.652 -1.930 1.00 40.91 275 PRO A O 1
ATOM 2048 N N . LEU A 1 276 ? 17.250 -25.568 -2.667 1.00 44.75 276 LEU A N 1
ATOM 2049 C CA . LEU A 1 276 ? 18.008 -25.997 -3.840 1.00 44.75 276 LEU A CA 1
ATOM 2050 C C . LEU A 1 276 ? 19.397 -26.419 -3.341 1.00 44.75 276 LEU A C 1
ATOM 2052 O O . LEU A 1 276 ? 20.058 -25.637 -2.653 1.00 44.75 276 LEU A O 1
ATOM 2056 N N . GLY A 1 277 ? 19.744 -27.681 -3.601 1.00 37.22 277 GLY A N 1
ATOM 2057 C CA . GLY A 1 277 ? 21.095 -28.215 -3.431 1.00 37.22 277 GLY A CA 1
ATOM 2058 C C . GLY A 1 277 ? 22.025 -27.803 -4.561 1.00 37.22 277 GLY A C 1
ATOM 2059 O O . GLY A 1 277 ? 21.553 -27.134 -5.509 1.00 37.22 277 GLY A O 1
#

Solvent-accessible surface area (backbone atoms only — not comparable to full-atom values): 16099 Å² total; per-residue (Å²): 77,38,30,32,55,31,38,60,88,67,58,68,88,77,68,79,53,44,24,75,66,52,45,55,51,50,71,69,45,85,48,66,68,64,32,50,55,50,47,29,41,51,49,19,40,33,51,44,51,36,67,70,38,44,92,82,45,89,62,62,47,37,44,33,45,79,43,84,38,96,75,66,41,59,39,39,26,48,78,85,41,76,48,79,42,16,40,24,67,27,64,47,46,58,31,14,40,23,36,37,26,79,52,80,53,47,28,12,32,20,47,39,62,68,50,91,70,54,72,65,59,49,63,74,47,42,35,78,67,48,44,67,72,27,71,87,44,32,61,50,47,37,50,51,49,26,43,50,51,3,44,26,46,38,69,45,51,48,87,80,44,68,56,52,44,39,47,74,46,76,48,84,72,45,88,100,45,70,17,50,32,37,34,38,38,52,62,80,74,73,75,73,74,85,80,81,82,89,82,89,84,88,84,90,86,88,85,86,89,84,91,85,82,90,76,94,74,78,84,74,79,75,76,72,84,75,52,58,60,32,27,32,35,34,37,77,31,87,63,35,37,41,22,36,24,25,72,49,89,71,70,80,70,42,62,78,47,87,80,44,57,49,75,77,50,72,80,41,83,87,73,83,94,71,82,86,128

InterPro domains:
  IPR003542 Enterobactin synthetase-like, component D [PR01399] (32-52)
  IPR003542 Enterobactin synthetase-like, component D [PR01399] (143-159)
  IPR008278 4'-phosphopantetheinyl transferase domain [PF01648] (106-174)
  IPR037143 4'-phosphopantetheinyl transferase domain superfamily [G3DSA:3.90.470.20] (2-103)
  IPR037143 4'-phosphopantetheinyl transferase domain superfamily [G3DSA:3.90.470.20] (107-192)
  IPR037143 4'-phosphopantetheinyl transferase domain superfamily [SSF56214] (16-97)
  IPR037143 4'-phosphopantetheinyl transferase domain superfamily [SSF56214] (106-173)

Foldseek 3Di:
DEKAKDFLVPQDPDDVLAAPVLVVVLVPDPDPVVSSQSRRQLVRLLVRVQLVCVVVHGARSRQWDFDQDPLLATFIGGVRHTDQWAWEKEDAQRMIMIDIHPHDFQKFKYKWFQDFDDPVLLVQQEAPVLCVVCPRPSVSSGQQVRQLQGVCSRVSCGVVDRNHQKHKDWDDQDPPFKGKIKIFRHDPVVVVPPDDDDDDDDDDDDDDDDDDDDDDDDPPPPPDPRTQMWIWIWDDQPRMIMIMITSDDDPGYHYSDPPHPSNPDDRHPDDDDDDDD

Organism: NCBI:txid936338

Mean predicted aligned error: 9.88 Å

pLDDT: mean 84.14, std 22.52, range [25.88, 98.81]

Sequence (277 aa):
MRWLARGEADLPAGDRWLSRAEAGRAASMRFAKRRTEFLVARWTAKEAMRLLLGPTGPAEPHELEVRHHPSGAPEACRGGRPLPVGISLSDRAGWAVCLLGLEPGAVGCDLELVEPRSAAFVADYFTPAERRVIGSDPLLANLLWSAKESALKVLRTGLRRDTRSVEVVLADGREGGWSPLTVRVLDEDAAAGSSSDSGAGTGRAAGDGRMAARGQVAADGGAATGGRVLHGWWRRFGGFLLTVAADRPVPAPLSLEEPAALASAVPSHTWPARPLG

Secondary structure (DSSP, 8-state):
-EEEEEEGGGPPSSSTTS-HHHHHHHHH---HHHHHHHHHHHHHHHHHHHHHHGGG----GGGEEEEE-TTS-EEEEETTEEPSSEEEEEEETTEEEEEEESSSS-EEEEEEE-----HHHHHHHS-HHHHHHHTT-HHHHHHHHHHHHHHHHHHT-GGGS-GGGEEEEEPPPPTTS-EEEEEEEPPGGGSS------------------------------------EEEEEEEEETTEEEEEEESS--PPPEESSSS-GGGG-------------

Nearest PDB structures (foldseek):
  8gkf-assembly5_E  TM=7.520E-01  e=7.528E-11  Mycobacterium tuberculosis
  8qzh-assembly1_A  TM=7.210E-01  e=4.707E-10  Mycobacterium tuberculosis
  4qvh-assembly1_A  TM=7.364E-01  e=7.220E-10  Escherichia coli
  5n83-assembly1_C  TM=1.979E-01  e=8.763E+00  Murine adenovirus 2

Radius of gyration: 23.96 Å; Cα contacts (8 Å, |Δi|>4): 498; chains: 1; bounding box: 59×68×76 Å